Protein AF-A0A5S4EHK0-F1 (afdb_monomer)

Solvent-accessible surface area (backbone atoms only — not comparable to full-atom values): 14470 Å² total; per-residue (Å²): 105,72,66,58,54,34,49,74,68,74,37,42,51,25,67,50,76,26,68,85,37,63,48,74,55,48,51,50,23,49,51,54,55,35,41,52,84,85,61,49,48,66,61,39,19,54,69,63,36,59,90,84,41,71,45,47,60,43,51,57,36,21,45,69,76,38,88,67,62,60,69,55,42,65,75,37,38,70,54,58,49,50,10,46,34,52,29,32,61,71,40,94,71,43,38,39,39,35,33,37,32,39,35,51,24,53,48,42,26,48,73,68,41,94,62,21,53,62,54,48,43,52,49,38,43,48,50,36,49,31,39,74,31,51,34,44,75,48,76,40,45,99,47,62,59,69,58,51,30,62,64,67,67,43,69,68,74,33,53,58,96,63,78,92,77,82,84,72,57,46,52,73,69,54,42,50,51,51,51,45,68,68,31,54,78,60,11,73,69,68,64,46,69,68,41,54,53,44,47,54,65,64,59,74,55,46,39,68,69,54,49,51,49,42,46,62,75,60,30,46,59,70,54,69,64,52,87,52,46,60,60,47,37,63,69,63,37,48,52,54,51,45,53,55,47,48,54,52,45,50,54,48,48,52,53,51,57,48,42,67,59,75,72,109

Nearest PDB structures (foldseek):
  8gja-assembly2_C  TM=3.915E-01  e=8.569E-01  Alvinella pompejana
  8gja-assembly3_E  TM=3.741E-01  e=1.044E+00  Alvinella pompejana
  4blq-assembly1_E  TM=3.124E-01  e=6.698E-01  Pseudomonas phage phi8
  8gja-assembly1_A  TM=3.535E-01  e=1.473E+00  Alvinella pompejana
  2dza-assembly1_A  TM=2.174E-01  e=2.296E+00  Thermus thermophilus HB8

pLDDT: mean 85.35, std 11.21, range [35.47, 97.19]

Sequence (264 aa):
MLIEQMEQAGKPVAFFDAQGLQSIQDLLGYLFGALPRESDLKTRVLGFIAKDSPVRNALEALASGTRTGEALVSAYWREAYNGIRKALGASSVPPLLVIDEFSLFLKNILERTPEGRDEIDQLLAAMREWRAAGMKMLLTGSIGVTALSRRYQLTGDHLNDSQPFDVPELSDDEAREFIRQAAEKLSQGRWRDEHTGKFIEECGVLYPSFLVKGLLEIGIQSPPPPGDFAGMFAHYVRPVLHDDFYNQFNKRFKFYGEIDKDGQ

Secondary structure (DSSP, 8-state):
-HHHHHHHTT--EEEEE-TT--SHHHHHHHHHHHS-GGG-HHHHHHHHS-TT-HHHHHHHHHTTT----HHHHHHHHHHHHHHHHHHHHT-SSPPEEEEETHHHHHHHHHHH-TTHHHHHHHHHHHHHHHHHTT-EEEE--SS-HHHHHHHTT--GGGGTT------PPPPHHHHHHHHHHHHHHHHTT-S-HHHHHHHHHHH-S--HHHHHHHHHHH-SSSPPPGGGHHHHIIIIIHHHHHHHHHHHHHHHHHHHHHHTTTT-

Radius of gyration: 23.08 Å; Cα contacts (8 Å, |Δi|>4): 319; chains: 1; bounding box: 57×31×60 Å

Organism: NCBI:txid327160

InterPro domains:
  IPR027417 P-loop containing nucleoside triphosphate hydrolase [SSF52540] (6-200)

Mean predicted aligned error: 8.11 Å

Foldseek 3Di:
DVCVVCVVVVAWEQEDELLPPQAVLLVLLSRLQRTPPVQCLLVQLLVQADPPQPVSVSSVCSSVVHHDDRVSCVVCVVSSLVSNLVSLLVDPRAHEYEYHAQLNNLVSLVVPDPCSLVRVLVVLQSVLSNVVSPYHYDYYHLADNVLVCLQSVHDPCSCPVPDDDDDAFDDLVRLLVVLCVVQVVQQVPVDDVLLSVLLCVLLVTRHPVLSVQLCVQQDSNHGDDSVCSNVSCVPRRVVVCCVVVCVSVVVRCVSNVVSVVVVD

Structure (mmCIF, N/CA/C/O backbone):
data_AF-A0A5S4EHK0-F1
#
_entry.id   AF-A0A5S4EHK0-F1
#
loop_
_atom_site.group_PDB
_atom_site.id
_atom_site.type_symbol
_atom_site.label_atom_id
_atom_site.label_alt_id
_atom_site.label_comp_id
_atom_site.label_asym_id
_atom_site.label_entity_id
_atom_site.label_seq_id
_atom_site.pdbx_PDB_ins_code
_atom_site.Cartn_x
_atom_site.Cartn_y
_atom_site.Cartn_z
_atom_site.occupancy
_atom_site.B_iso_or_equiv
_atom_site.auth_seq_id
_atom_site.auth_comp_id
_atom_site.auth_asym_id
_atom_site.auth_atom_id
_atom_site.pdbx_PDB_model_num
ATOM 1 N N . MET A 1 1 ? 7.348 -1.326 15.253 1.00 65.06 1 MET A N 1
ATOM 2 C CA . MET A 1 1 ? 6.710 -1.360 13.914 1.00 65.06 1 MET A CA 1
ATOM 3 C C . MET A 1 1 ? 7.309 -2.508 13.090 1.00 65.06 1 MET A C 1
ATOM 5 O O . MET A 1 1 ? 8.462 -2.838 13.327 1.00 65.06 1 MET A O 1
ATOM 9 N N . LEU A 1 2 ? 6.578 -3.150 12.161 1.00 72.75 2 LEU A N 1
ATOM 10 C CA . LEU A 1 2 ? 7.090 -4.299 11.371 1.00 72.75 2 LEU A CA 1
ATOM 11 C C . LEU A 1 2 ? 8.399 -3.972 10.631 1.00 72.75 2 LEU A C 1
ATOM 13 O O . LEU A 1 2 ? 9.312 -4.791 10.611 1.00 72.75 2 LEU A O 1
ATOM 17 N N . ILE A 1 3 ? 8.496 -2.768 10.062 1.00 78.94 3 ILE A N 1
ATOM 18 C CA . ILE A 1 3 ? 9.697 -2.284 9.367 1.00 78.94 3 ILE A CA 1
ATOM 19 C C . ILE A 1 3 ? 10.892 -2.276 10.328 1.00 78.94 3 ILE A C 1
ATOM 21 O O . ILE A 1 3 ? 11.890 -2.924 10.045 1.00 78.94 3 ILE A O 1
ATOM 25 N N . GLU A 1 4 ? 10.743 -1.674 11.511 1.00 79.69 4 GLU A N 1
ATOM 26 C CA . GLU A 1 4 ? 11.791 -1.651 12.544 1.00 79.69 4 GLU A CA 1
ATOM 27 C C . GLU A 1 4 ? 12.200 -3.066 12.978 1.00 79.69 4 GLU A C 1
ATOM 29 O O . GLU A 1 4 ? 13.378 -3.335 13.184 1.00 79.69 4 GLU A O 1
ATOM 34 N N . GLN A 1 5 ? 11.245 -3.996 13.099 1.00 83.19 5 GLN A N 1
ATOM 35 C CA . GLN A 1 5 ? 11.539 -5.392 13.445 1.00 83.19 5 GLN A CA 1
ATOM 36 C C . GLN A 1 5 ? 12.323 -6.106 12.336 1.00 83.19 5 GLN A C 1
ATOM 38 O O . GLN A 1 5 ? 13.220 -6.897 12.624 1.00 83.19 5 GLN A O 1
ATOM 43 N N . MET A 1 6 ? 11.991 -5.846 11.069 1.00 83.19 6 MET A N 1
ATOM 44 C CA . MET A 1 6 ? 12.710 -6.406 9.922 1.00 83.19 6 MET A CA 1
ATOM 4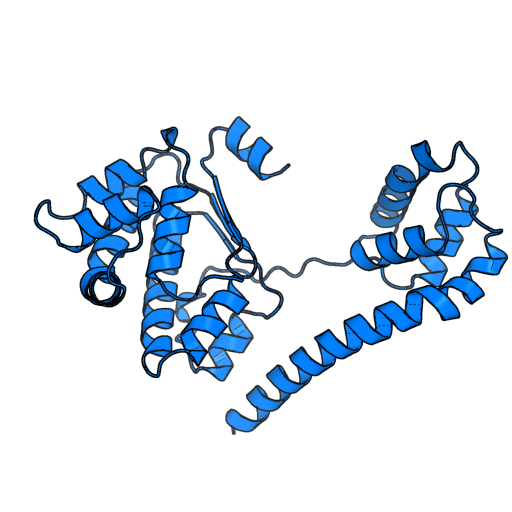5 C C . MET A 1 6 ? 14.115 -5.814 9.796 1.00 83.19 6 MET A C 1
ATOM 47 O O . MET A 1 6 ? 15.070 -6.569 9.609 1.00 83.19 6 MET A O 1
ATOM 51 N N . GLU A 1 7 ? 14.258 -4.503 9.979 1.00 80.38 7 GLU A N 1
ATOM 52 C CA . GLU A 1 7 ? 15.550 -3.816 9.998 1.00 80.38 7 GLU A CA 1
ATOM 53 C C . GLU A 1 7 ? 16.438 -4.332 11.139 1.00 80.38 7 GLU A C 1
ATOM 55 O O . GLU A 1 7 ? 17.590 -4.695 10.903 1.00 80.38 7 GLU A O 1
ATOM 60 N N . GLN A 1 8 ? 15.892 -4.489 12.352 1.00 83.56 8 GLN A N 1
ATOM 61 C CA . GLN A 1 8 ? 16.595 -5.104 13.489 1.00 83.56 8 GLN A CA 1
ATOM 62 C C . GLN A 1 8 ? 17.005 -6.558 13.219 1.00 83.56 8 GLN A C 1
ATOM 64 O O . GLN A 1 8 ? 18.032 -7.016 13.717 1.00 83.56 8 GLN A O 1
ATOM 69 N N . ALA A 1 9 ? 16.229 -7.286 12.414 1.00 83.75 9 ALA A N 1
ATOM 70 C CA . ALA A 1 9 ? 16.551 -8.642 11.979 1.00 83.75 9 ALA A CA 1
ATOM 71 C C . ALA A 1 9 ? 17.543 -8.690 10.798 1.00 83.75 9 ALA A C 1
ATOM 73 O O . ALA A 1 9 ? 17.773 -9.768 10.243 1.00 83.75 9 ALA A O 1
ATOM 74 N N . GLY A 1 10 ? 18.108 -7.549 10.384 1.00 80.56 10 GLY A N 1
ATOM 75 C CA . GLY A 1 10 ? 19.058 -7.455 9.275 1.00 80.56 10 GLY A CA 1
ATOM 76 C C . GLY A 1 10 ? 18.435 -7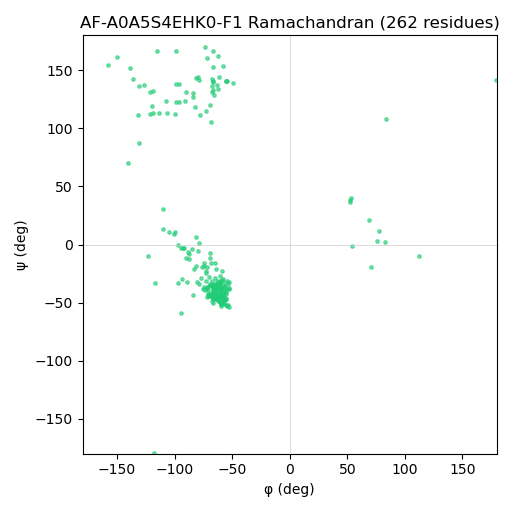.727 7.906 1.00 80.56 10 GLY A C 1
ATOM 77 O O . GLY A 1 10 ? 19.145 -8.098 6.972 1.00 80.56 10 GLY A O 1
ATOM 78 N N . LYS A 1 11 ? 17.111 -7.586 7.775 1.00 83.88 11 LYS A N 1
ATOM 79 C CA . LYS A 1 11 ? 16.385 -7.756 6.513 1.00 83.88 11 LYS A CA 1
ATOM 80 C C . LYS A 1 11 ? 16.101 -6.377 5.920 1.00 83.88 11 LYS A C 1
ATOM 82 O O . LYS A 1 11 ? 15.298 -5.645 6.495 1.00 83.88 11 LYS A O 1
ATOM 87 N N . PRO A 1 12 ? 16.715 -6.011 4.783 1.00 85.81 12 PRO A N 1
ATOM 88 C CA . PRO A 1 12 ? 16.461 -4.714 4.174 1.00 85.81 12 PRO A CA 1
ATOM 89 C C . PRO A 1 12 ? 14.990 -4.585 3.769 1.00 85.81 12 PRO A C 1
ATOM 91 O O . PRO A 1 12 ? 14.437 -5.491 3.141 1.00 85.81 12 PRO A O 1
ATOM 94 N N . VAL A 1 13 ? 14.369 -3.455 4.101 1.00 88.38 13 VAL A N 1
ATOM 95 C CA . VAL A 1 13 ? 12.990 -3.144 3.713 1.00 88.38 13 VAL A CA 1
ATOM 96 C C . VAL A 1 13 ? 12.986 -1.892 2.850 1.00 88.38 13 VAL A C 1
ATOM 98 O O . VAL A 1 13 ? 13.605 -0.897 3.206 1.00 88.38 13 VAL A O 1
ATOM 101 N N . ALA A 1 14 ? 12.283 -1.940 1.723 1.00 89.12 14 ALA A N 1
ATOM 102 C CA . ALA A 1 14 ? 11.893 -0.757 0.969 1.00 89.12 14 ALA A CA 1
ATOM 103 C C . ALA A 1 14 ? 10.392 -0.547 1.181 1.00 89.12 14 ALA A C 1
ATOM 105 O O . ALA A 1 14 ? 9.597 -1.377 0.743 1.00 89.12 14 ALA A O 1
ATOM 106 N N . PHE A 1 15 ? 10.017 0.533 1.867 1.00 91.44 15 PHE A N 1
ATOM 107 C CA . PHE A 1 15 ? 8.624 0.913 2.108 1.00 91.44 15 PHE A CA 1
ATOM 108 C C . PHE A 1 15 ? 8.350 2.305 1.549 1.00 91.44 15 PHE A C 1
ATOM 110 O O . PHE A 1 15 ? 9.105 3.238 1.828 1.00 91.44 15 PHE A O 1
ATOM 117 N N . PHE A 1 16 ? 7.270 2.449 0.784 1.00 91.75 16 PHE A N 1
ATOM 118 C CA . PHE A 1 16 ? 6.774 3.751 0.346 1.00 91.75 16 PHE A CA 1
ATOM 119 C C . PHE A 1 16 ? 5.291 3.700 -0.032 1.00 91.75 16 PHE A C 1
ATOM 121 O O . PHE A 1 16 ? 4.771 2.661 -0.438 1.00 91.75 16 PHE A O 1
ATOM 128 N N . ASP A 1 17 ? 4.640 4.857 0.077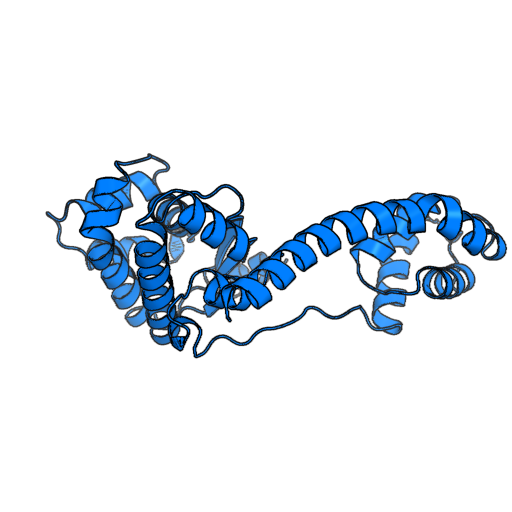 1.00 93.19 17 ASP A N 1
ATOM 129 C CA . ASP A 1 17 ? 3.288 5.108 -0.418 1.00 93.19 17 ASP A CA 1
ATOM 130 C C . ASP A 1 17 ? 3.330 5.483 -1.906 1.00 93.19 17 ASP A C 1
ATOM 132 O O . ASP A 1 17 ? 4.076 6.380 -2.315 1.00 93.19 17 ASP A O 1
ATOM 136 N N . ALA A 1 18 ? 2.552 4.767 -2.719 1.00 93.56 18 ALA A N 1
ATOM 137 C CA . ALA A 1 18 ? 2.504 4.931 -4.161 1.00 93.56 18 ALA A CA 1
ATOM 138 C C . ALA A 1 18 ? 1.351 5.821 -4.663 1.00 93.56 18 ALA A C 1
ATOM 140 O O . ALA A 1 18 ? 1.266 6.064 -5.868 1.00 93.56 18 ALA A O 1
ATOM 141 N N . GLN A 1 19 ? 0.496 6.358 -3.783 1.00 87.38 19 GLN A N 1
ATOM 142 C CA . GLN A 1 19 ? -0.681 7.154 -4.157 1.00 87.38 19 GLN A CA 1
ATOM 143 C C . GLN A 1 19 ? -0.355 8.324 -5.106 1.00 87.38 19 GLN A C 1
ATOM 145 O O . GLN A 1 19 ? -1.131 8.630 -6.016 1.00 87.38 19 GLN A O 1
ATOM 150 N N . GLY A 1 20 ? 0.792 8.980 -4.908 1.00 87.88 20 GLY A N 1
ATOM 151 C CA . GLY A 1 20 ? 1.230 10.133 -5.702 1.00 87.88 20 GLY A CA 1
ATOM 152 C C . GLY A 1 20 ? 2.014 9.797 -6.975 1.00 87.88 20 GLY A C 1
ATOM 153 O O . GLY A 1 20 ? 2.303 10.706 -7.754 1.00 87.88 20 GLY A O 1
ATOM 154 N N . LEU A 1 21 ? 2.380 8.532 -7.198 1.00 92.25 21 LEU A N 1
ATOM 155 C CA . LEU A 1 21 ? 3.255 8.151 -8.309 1.00 92.25 21 LEU A CA 1
ATOM 156 C C . LEU A 1 21 ? 2.474 8.096 -9.624 1.00 92.25 21 LEU A C 1
ATOM 158 O O . LEU A 1 21 ? 1.319 7.662 -9.662 1.00 92.25 21 LEU A O 1
ATOM 162 N N . GLN A 1 22 ? 3.116 8.547 -10.702 1.00 90.50 22 GLN A N 1
ATOM 163 C CA . GLN A 1 22 ? 2.489 8.684 -12.020 1.00 90.50 22 GLN A CA 1
ATOM 164 C C . GLN A 1 22 ? 3.229 7.902 -13.109 1.00 90.50 22 GLN A C 1
ATOM 166 O O . GLN A 1 22 ? 2.728 7.799 -14.223 1.00 90.50 22 GLN A O 1
ATOM 171 N N . SER A 1 23 ? 4.418 7.367 -12.819 1.00 90.06 23 SER A N 1
ATOM 172 C CA . SER A 1 23 ? 5.275 6.712 -13.808 1.00 90.06 23 SER A CA 1
ATOM 173 C C . SER A 1 23 ? 6.142 5.601 -13.207 1.00 90.06 23 SER A C 1
ATOM 175 O O . SER A 1 23 ? 6.415 5.572 -12.004 1.00 90.06 23 SER A O 1
ATOM 177 N N . ILE A 1 24 ? 6.660 4.714 -14.064 1.00 89.19 24 ILE A N 1
ATOM 178 C CA . ILE A 1 24 ? 7.690 3.729 -13.681 1.00 89.19 24 ILE A CA 1
ATOM 179 C C . ILE A 1 24 ? 8.966 4.430 -13.184 1.00 89.19 24 ILE A C 1
ATOM 181 O O . ILE A 1 24 ? 9.642 3.924 -12.290 1.00 89.19 24 ILE A O 1
ATOM 185 N N . GLN A 1 25 ? 9.292 5.610 -13.720 1.00 89.00 25 GLN A N 1
ATOM 186 C CA . GLN A 1 25 ? 10.414 6.412 -13.234 1.00 89.00 25 GLN A CA 1
ATOM 187 C C . GLN A 1 25 ? 10.237 6.792 -11.762 1.00 89.00 25 GLN A C 1
ATOM 189 O O . GLN A 1 25 ? 11.186 6.656 -10.988 1.00 89.00 25 GLN A O 1
ATOM 194 N N . ASP A 1 26 ? 9.038 7.241 -11.380 1.00 90.19 26 ASP A N 1
ATOM 195 C CA . ASP A 1 26 ? 8.736 7.574 -9.990 1.00 90.19 26 ASP A CA 1
ATOM 196 C C . ASP A 1 26 ? 8.922 6.337 -9.104 1.00 90.19 26 ASP A C 1
ATOM 198 O O . ASP A 1 26 ? 9.650 6.393 -8.115 1.00 90.19 26 ASP A O 1
ATOM 202 N N . LEU A 1 27 ? 8.367 5.190 -9.514 1.00 90.81 27 LEU A N 1
ATOM 203 C CA . LEU A 1 27 ? 8.524 3.924 -8.795 1.00 90.81 27 LEU A CA 1
ATOM 204 C C . LEU A 1 27 ? 9.998 3.550 -8.582 1.00 90.81 27 LEU A C 1
ATOM 206 O O . LEU A 1 27 ? 10.388 3.188 -7.473 1.00 90.81 27 LEU A O 1
ATOM 210 N N . LEU A 1 28 ? 10.828 3.640 -9.625 1.00 88.69 28 LEU A N 1
ATOM 211 C CA . LEU A 1 28 ? 12.257 3.335 -9.524 1.00 88.69 28 LEU A CA 1
ATOM 212 C C . LEU A 1 28 ? 12.974 4.323 -8.600 1.00 88.69 28 LEU A C 1
ATOM 214 O O . LEU A 1 28 ? 13.789 3.900 -7.782 1.00 88.69 28 LEU A O 1
ATOM 218 N N . GLY A 1 29 ? 12.656 5.616 -8.685 1.00 87.44 29 GLY A N 1
ATOM 219 C CA . GLY A 1 29 ? 13.201 6.628 -7.783 1.00 87.44 29 GLY A CA 1
ATOM 220 C C . GLY A 1 29 ? 12.899 6.318 -6.317 1.00 87.44 29 GLY A C 1
ATOM 221 O O . GLY A 1 29 ? 13.815 6.312 -5.494 1.00 87.44 29 GLY A O 1
ATOM 222 N N . TYR A 1 30 ? 11.649 5.970 -6.006 1.00 89.19 30 TYR A N 1
ATOM 223 C CA . TYR A 1 30 ? 11.248 5.577 -4.655 1.00 89.19 30 TYR A CA 1
ATOM 224 C C . TYR A 1 30 ? 11.887 4.259 -4.216 1.00 89.19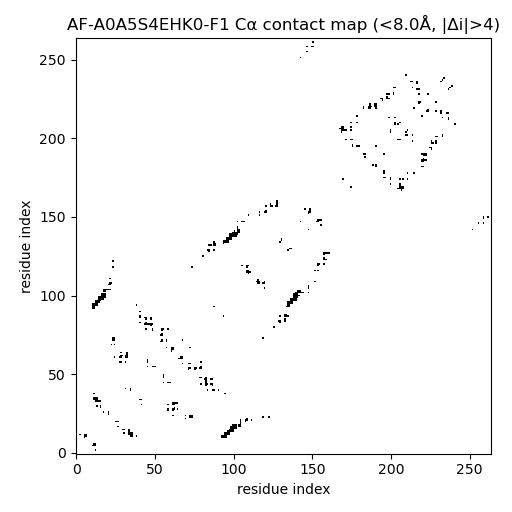 30 TYR A C 1
ATOM 226 O O . TYR A 1 30 ? 12.411 4.190 -3.110 1.00 89.19 30 TYR A O 1
ATOM 234 N N . LEU A 1 31 ? 11.941 3.241 -5.078 1.00 88.81 31 LEU A N 1
ATOM 235 C CA . LEU A 1 31 ? 12.599 1.970 -4.769 1.00 88.81 31 LEU A CA 1
ATOM 236 C C . LEU A 1 31 ? 14.084 2.168 -4.427 1.00 88.81 31 LEU A C 1
ATOM 238 O O . LEU A 1 31 ? 14.550 1.690 -3.395 1.00 88.81 31 LEU A O 1
ATOM 242 N N . PHE A 1 32 ? 14.837 2.887 -5.265 1.00 83.81 32 PHE A N 1
ATOM 243 C CA . PHE A 1 32 ? 16.262 3.125 -5.016 1.00 83.81 32 PHE A CA 1
ATOM 244 C C . PHE A 1 32 ? 16.526 4.111 -3.876 1.00 83.81 32 PHE A C 1
ATOM 246 O O . PHE A 1 32 ? 17.609 4.061 -3.291 1.00 83.81 32 PHE A O 1
ATOM 253 N N . GLY A 1 33 ? 15.575 4.996 -3.572 1.00 81.69 33 GLY A N 1
ATOM 254 C CA . GLY A 1 33 ? 15.638 5.904 -2.429 1.00 81.69 33 GLY A CA 1
ATOM 255 C C . GLY A 1 33 ? 15.284 5.237 -1.096 1.00 81.69 33 GLY A C 1
ATOM 256 O O . GLY A 1 33 ? 15.872 5.587 -0.076 1.00 81.69 33 GLY A O 1
ATOM 257 N N . ALA A 1 34 ? 14.358 4.275 -1.102 1.00 82.56 34 ALA A N 1
ATOM 258 C CA . ALA A 1 34 ? 13.861 3.597 0.097 1.00 82.56 34 ALA A CA 1
ATOM 259 C C . ALA A 1 34 ? 14.756 2.439 0.557 1.00 82.56 34 ALA A C 1
ATOM 261 O O . ALA A 1 34 ? 14.683 2.032 1.712 1.00 82.56 34 ALA A O 1
ATOM 262 N N . LEU A 1 35 ? 15.596 1.890 -0.324 1.00 75.25 35 LEU A N 1
ATOM 263 C CA . LEU A 1 35 ? 16.521 0.827 0.055 1.00 75.25 35 LEU A CA 1
ATOM 264 C C . LEU A 1 35 ? 17.598 1.354 1.023 1.00 75.25 35 LEU A C 1
ATOM 266 O O . LEU A 1 35 ? 18.265 2.347 0.712 1.00 75.25 35 LEU A O 1
ATOM 270 N N . PRO A 1 36 ? 17.855 0.661 2.151 1.00 69.50 36 PRO A N 1
ATOM 271 C CA . PRO A 1 36 ? 18.933 1.027 3.061 1.00 69.50 36 PRO A CA 1
ATOM 272 C C . PRO A 1 36 ? 20.270 1.080 2.321 1.00 69.50 36 PRO A C 1
ATOM 274 O O . PRO A 1 36 ? 20.565 0.199 1.503 1.00 69.50 36 PRO A O 1
ATOM 277 N N . ARG A 1 37 ? 21.119 2.067 2.640 1.00 66.31 37 ARG A N 1
ATOM 278 C CA . ARG A 1 37 ? 22.470 2.192 2.047 1.00 66.31 37 ARG A CA 1
ATOM 279 C C . ARG A 1 37 ? 23.301 0.917 2.219 1.00 66.31 37 ARG A C 1
ATOM 281 O O . ARG A 1 37 ? 24.108 0.586 1.359 1.00 66.31 37 ARG A O 1
ATOM 288 N N . GLU A 1 38 ? 23.057 0.199 3.307 1.00 62.62 38 GLU A N 1
ATOM 289 C CA . GLU A 1 38 ? 23.728 -1.042 3.700 1.00 62.62 38 GLU A CA 1
ATOM 290 C C . GLU A 1 38 ? 23.293 -2.264 2.878 1.00 62.62 38 GLU A C 1
ATOM 292 O O . GLU A 1 38 ? 23.991 -3.272 2.871 1.00 62.62 38 GLU A O 1
ATOM 297 N N . SER A 1 39 ? 22.170 -2.188 2.152 1.00 66.75 39 SER A N 1
ATOM 298 C CA . SER A 1 39 ? 21.647 -3.322 1.375 1.00 66.75 39 SER A CA 1
ATOM 299 C C . SER A 1 39 ? 22.516 -3.696 0.170 1.00 66.75 39 SER A C 1
ATOM 301 O O . SER A 1 39 ? 22.320 -4.767 -0.401 1.00 66.75 39 SER A O 1
ATOM 303 N N . ASP A 1 40 ? 23.430 -2.811 -0.257 1.00 76.69 40 ASP A N 1
ATOM 304 C CA . ASP A 1 40 ? 24.291 -2.924 -1.451 1.00 76.69 40 ASP A CA 1
ATOM 305 C C . ASP A 1 40 ? 23.532 -3.189 -2.775 1.00 76.69 40 ASP A C 1
ATOM 307 O O . ASP A 1 40 ? 24.117 -3.222 -3.858 1.00 76.69 40 ASP A O 1
ATOM 311 N N . LEU A 1 41 ? 22.201 -3.319 -2.730 1.00 80.75 41 LEU A N 1
ATOM 312 C CA . LEU A 1 41 ? 21.369 -3.693 -3.865 1.00 80.75 41 LEU A CA 1
ATOM 313 C C . LEU A 1 41 ? 21.467 -2.643 -4.968 1.00 80.75 41 LEU A C 1
ATOM 315 O O . LEU A 1 41 ? 21.651 -2.999 -6.127 1.00 80.75 41 LEU A O 1
ATOM 319 N N . LYS A 1 42 ? 21.430 -1.354 -4.608 1.00 82.25 42 LYS A N 1
ATOM 320 C CA . LYS A 1 42 ? 21.628 -0.239 -5.544 1.00 82.25 42 LYS A CA 1
ATOM 321 C C . LYS A 1 42 ? 22.960 -0.363 -6.290 1.00 82.25 42 LYS A C 1
ATOM 323 O O . LYS A 1 42 ? 22.977 -0.331 -7.518 1.00 82.25 42 LYS A O 1
ATOM 328 N N . THR A 1 43 ? 24.067 -0.532 -5.565 1.00 85.31 43 THR A N 1
ATOM 329 C CA . THR A 1 43 ? 25.408 -0.666 -6.155 1.00 85.31 43 THR A CA 1
ATOM 330 C C . THR A 1 43 ? 25.478 -1.872 -7.083 1.00 85.31 43 THR A C 1
ATOM 332 O O . THR A 1 43 ? 25.992 -1.767 -8.196 1.00 85.31 43 THR A O 1
ATOM 335 N N . ARG A 1 44 ? 24.911 -3.010 -6.664 1.00 87.56 44 ARG A N 1
ATOM 336 C CA . ARG A 1 44 ? 24.864 -4.236 -7.468 1.00 87.56 44 ARG A CA 1
ATOM 337 C C . ARG A 1 44 ? 24.043 -4.058 -8.734 1.00 87.56 44 ARG A C 1
ATOM 339 O O . ARG A 1 44 ? 24.522 -4.430 -9.799 1.00 87.56 44 ARG A O 1
ATOM 346 N N . VAL A 1 45 ? 22.855 -3.455 -8.644 1.00 88.69 45 VAL A N 1
ATOM 347 C CA . VAL A 1 45 ? 22.012 -3.157 -9.813 1.00 88.69 45 VAL A CA 1
ATOM 348 C C . VAL A 1 45 ? 22.808 -2.353 -10.831 1.00 88.69 45 VAL A C 1
ATOM 350 O O . VAL A 1 45 ? 22.923 -2.767 -11.982 1.00 88.69 45 VAL A O 1
ATOM 353 N N . LEU A 1 46 ? 23.414 -1.245 -10.396 1.00 87.81 46 LEU A N 1
ATOM 354 C CA . LEU A 1 46 ? 24.232 -0.395 -11.261 1.00 87.81 46 LEU A CA 1
ATOM 355 C C . LEU A 1 46 ? 25.457 -1.145 -11.805 1.00 87.81 46 LEU A C 1
ATOM 357 O O . LEU A 1 46 ? 25.874 -0.908 -12.935 1.00 87.81 46 LEU A O 1
ATOM 361 N N . GLY A 1 47 ? 26.027 -2.077 -11.038 1.00 88.94 47 GLY A N 1
ATOM 362 C CA . GLY A 1 47 ? 27.110 -2.960 -11.473 1.00 88.94 47 GLY A CA 1
ATOM 363 C C . GLY A 1 47 ? 26.713 -3.932 -12.591 1.00 88.94 47 GLY A C 1
ATOM 364 O O . GLY A 1 47 ? 27.557 -4.283 -13.413 1.00 88.94 47 GLY A O 1
ATOM 365 N N . PHE A 1 48 ? 25.440 -4.329 -12.662 1.00 91.06 48 PHE A N 1
ATOM 366 C CA . PHE A 1 48 ? 24.909 -5.216 -13.704 1.00 91.06 48 PHE A CA 1
ATOM 367 C C . PHE A 1 48 ? 24.415 -4.495 -14.964 1.00 91.06 48 PHE A C 1
ATOM 369 O O . PHE A 1 48 ? 24.078 -5.166 -15.945 1.00 91.06 48 PHE A O 1
ATOM 376 N N . ILE A 1 49 ? 24.382 -3.162 -14.950 1.00 90.25 49 ILE A N 1
ATOM 377 C CA . ILE A 1 49 ? 24.026 -2.324 -16.097 1.00 90.25 49 ILE A CA 1
ATOM 378 C C . ILE A 1 49 ? 25.316 -1.826 -16.762 1.00 90.25 49 ILE A C 1
ATOM 380 O O . ILE A 1 49 ? 26.274 -1.437 -16.083 1.00 90.25 49 ILE A O 1
ATOM 384 N N . ALA A 1 50 ? 25.347 -1.838 -18.098 1.00 87.88 50 ALA A N 1
ATOM 385 C CA . ALA A 1 50 ? 26.501 -1.380 -18.867 1.00 87.88 50 ALA A CA 1
ATOM 386 C C . ALA A 1 50 ? 26.888 0.060 -18.481 1.00 87.88 50 ALA A C 1
ATOM 388 O O . ALA A 1 50 ? 26.028 0.897 -18.204 1.00 87.88 50 ALA A O 1
ATOM 389 N N . LYS A 1 51 ? 28.195 0.345 -18.405 1.00 85.94 51 LYS A N 1
ATOM 390 C CA . LYS A 1 51 ? 28.709 1.636 -17.904 1.00 85.94 51 LYS A CA 1
ATOM 391 C C . LYS A 1 51 ? 28.283 2.826 -18.767 1.00 85.94 51 LYS A C 1
ATOM 393 O O . LYS A 1 51 ? 28.127 3.920 -18.244 1.00 85.94 51 LYS A O 1
ATOM 398 N N . ASP A 1 52 ? 28.119 2.597 -20.059 1.00 87.12 52 ASP A N 1
ATOM 399 C CA . ASP A 1 52 ? 27.701 3.549 -21.085 1.00 87.12 52 ASP A CA 1
ATOM 400 C C . ASP A 1 52 ? 26.180 3.570 -21.307 1.00 87.12 52 ASP A C 1
ATOM 402 O O . ASP A 1 52 ? 25.690 4.389 -22.084 1.00 87.12 52 ASP A O 1
ATOM 406 N N . SER A 1 53 ? 25.420 2.714 -20.610 1.00 88.19 53 SER A N 1
ATOM 407 C CA . SER A 1 53 ? 23.964 2.681 -20.742 1.00 88.19 53 SER A CA 1
ATOM 408 C C . SER A 1 53 ? 23.336 3.979 -20.217 1.00 88.19 53 SER A C 1
ATOM 410 O O . SER A 1 53 ? 23.569 4.354 -19.059 1.00 88.19 53 SER A O 1
ATOM 412 N N . PRO A 1 54 ? 22.474 4.648 -21.004 1.00 87.56 54 PRO A N 1
ATOM 413 C CA . PRO A 1 54 ? 21.799 5.867 -20.571 1.00 87.56 54 PRO A CA 1
ATOM 414 C C . PRO A 1 54 ? 20.946 5.686 -19.307 1.00 87.56 54 PRO A C 1
ATOM 416 O O . PRO A 1 54 ? 20.835 6.612 -18.499 1.00 87.56 54 PRO A O 1
ATOM 419 N N . VAL A 1 55 ? 20.379 4.492 -19.089 1.00 88.44 55 VAL A N 1
ATOM 420 C CA . VAL A 1 55 ? 19.549 4.226 -17.905 1.00 88.44 55 VAL A CA 1
ATOM 421 C C . VAL A 1 55 ? 20.366 4.182 -16.627 1.00 88.44 55 VAL A C 1
ATOM 423 O O . VAL A 1 55 ? 19.847 4.523 -15.572 1.00 88.44 55 VAL A O 1
ATOM 426 N N . ARG A 1 56 ? 21.651 3.820 -16.697 1.00 89.31 56 ARG A N 1
ATOM 427 C CA . ARG A 1 56 ? 22.527 3.783 -15.522 1.00 89.31 56 ARG A CA 1
ATOM 428 C C . ARG A 1 56 ? 22.619 5.160 -14.870 1.00 89.31 56 ARG A C 1
ATOM 430 O O . ARG A 1 56 ? 22.326 5.298 -13.685 1.00 89.31 56 ARG A O 1
ATOM 437 N N . ASN A 1 57 ? 22.952 6.172 -15.670 1.00 86.25 57 ASN A N 1
ATOM 438 C CA . ASN A 1 57 ? 23.041 7.560 -15.214 1.00 86.25 57 ASN A CA 1
ATOM 439 C C . ASN A 1 57 ? 21.677 8.061 -14.723 1.00 86.25 57 ASN A C 1
ATOM 441 O O . ASN A 1 57 ? 21.595 8.782 -13.729 1.00 86.25 57 ASN A O 1
ATOM 445 N N . ALA A 1 58 ? 20.597 7.643 -15.392 1.00 87.62 58 ALA A N 1
ATOM 446 C CA . ALA A 1 58 ? 19.249 7.997 -14.978 1.00 87.62 58 ALA A CA 1
ATOM 447 C C . ALA A 1 58 ? 18.903 7.426 -13.593 1.00 87.62 58 ALA A C 1
ATOM 449 O O . ALA A 1 58 ? 18.396 8.154 -12.745 1.00 87.62 58 ALA A O 1
ATOM 450 N N . LEU A 1 59 ? 19.222 6.154 -13.335 1.00 85.56 59 LEU A N 1
ATOM 451 C CA . LEU A 1 59 ? 19.016 5.512 -12.036 1.00 85.56 59 LEU A CA 1
ATOM 452 C C . LEU A 1 59 ? 19.879 6.136 -10.934 1.00 85.56 59 LEU A C 1
ATOM 454 O O . LEU A 1 59 ? 19.403 6.308 -9.814 1.00 85.56 59 LEU A O 1
ATOM 458 N N . GLU A 1 60 ? 21.130 6.497 -11.232 1.00 85.31 60 GLU A N 1
ATOM 459 C CA . GLU A 1 60 ? 22.010 7.197 -10.286 1.00 85.31 60 GLU A CA 1
ATOM 460 C C . GLU A 1 60 ? 21.438 8.566 -9.878 1.00 85.31 60 GLU A C 1
ATOM 462 O O . GLU A 1 60 ? 21.412 8.896 -8.685 1.00 85.31 60 GLU A O 1
ATOM 467 N N . ALA A 1 61 ? 20.916 9.327 -10.845 1.00 85.31 61 ALA A N 1
ATOM 468 C CA . ALA A 1 61 ? 20.251 10.606 -10.605 1.00 85.31 61 ALA A CA 1
ATOM 469 C C . ALA A 1 61 ? 18.939 10.441 -9.815 1.00 85.31 61 ALA A C 1
ATOM 471 O O . ALA A 1 61 ? 18.736 11.136 -8.815 1.00 85.31 61 ALA A O 1
ATOM 472 N N . LEU A 1 62 ? 18.090 9.477 -10.191 1.00 84.50 62 LEU A N 1
ATOM 473 C CA . LEU A 1 62 ? 16.829 9.181 -9.497 1.00 84.50 62 LEU A CA 1
ATOM 474 C C . LEU A 1 62 ? 17.062 8.777 -8.044 1.00 84.50 62 LEU A C 1
ATOM 476 O O . LEU A 1 62 ? 16.405 9.285 -7.140 1.00 84.50 62 LEU A O 1
ATOM 480 N N . ALA A 1 63 ? 18.062 7.933 -7.802 1.00 77.44 63 ALA A N 1
ATOM 481 C CA . ALA A 1 63 ? 18.444 7.516 -6.461 1.00 77.44 63 ALA A CA 1
ATOM 482 C C . ALA A 1 63 ? 19.084 8.641 -5.624 1.00 77.44 63 ALA A C 1
ATOM 484 O O . ALA A 1 63 ? 19.375 8.435 -4.447 1.00 77.44 63 ALA A O 1
ATOM 485 N N . SER A 1 64 ? 19.347 9.798 -6.234 1.00 79.69 64 SER A N 1
ATOM 486 C CA . SER A 1 64 ? 19.781 11.034 -5.574 1.00 79.69 64 SER A CA 1
ATOM 487 C C . SER A 1 64 ? 18.639 12.061 -5.481 1.00 79.69 64 SER A C 1
ATOM 489 O O . SER A 1 64 ? 18.881 13.222 -5.166 1.00 79.69 64 SER A O 1
ATOM 491 N N . GLY A 1 65 ? 17.398 11.654 -5.781 1.00 76.62 65 GLY A N 1
ATOM 492 C CA . GLY A 1 65 ? 16.202 12.501 -5.750 1.00 76.62 65 GLY A CA 1
ATOM 493 C C . GLY A 1 65 ? 16.051 13.434 -6.954 1.00 76.62 65 GLY A C 1
ATOM 494 O O . GLY A 1 65 ? 15.220 14.338 -6.930 1.00 76.62 65 GLY A O 1
ATOM 495 N N . THR A 1 66 ? 16.847 13.248 -8.009 1.00 80.94 66 THR A N 1
ATOM 496 C CA . THR A 1 66 ? 16.803 14.097 -9.204 1.00 80.94 66 THR A CA 1
ATOM 497 C C . THR A 1 66 ? 15.929 13.452 -10.272 1.00 80.94 66 THR A C 1
ATOM 499 O O . THR A 1 66 ? 16.191 12.327 -10.698 1.00 80.94 66 THR A O 1
ATOM 502 N N . ARG A 1 67 ? 14.894 14.168 -10.731 1.00 73.19 67 ARG A N 1
ATOM 503 C CA . ARG A 1 67 ? 14.065 13.713 -11.855 1.00 73.19 67 ARG A CA 1
ATOM 504 C C . ARG A 1 67 ? 14.878 13.688 -13.143 1.00 73.19 67 ARG A C 1
ATOM 506 O O . ARG A 1 67 ? 15.668 14.590 -13.415 1.00 73.19 67 ARG A O 1
ATOM 513 N N . THR A 1 68 ? 14.639 12.662 -13.944 1.00 80.12 68 THR A N 1
ATOM 514 C CA . THR A 1 68 ? 15.245 12.479 -15.262 1.00 80.12 68 THR A CA 1
ATOM 515 C C . THR A 1 68 ? 14.151 12.471 -16.330 1.00 80.12 68 THR A C 1
ATOM 517 O O . THR A 1 68 ? 12.977 12.714 -16.029 1.00 80.12 68 THR A O 1
ATOM 520 N N . GLY A 1 69 ? 14.524 12.298 -17.598 1.00 80.38 69 GLY A N 1
ATOM 521 C CA . GLY A 1 69 ? 13.541 12.224 -18.676 1.00 80.38 69 GLY A CA 1
ATOM 522 C C . GLY A 1 69 ? 12.782 10.898 -18.634 1.00 80.38 69 GLY A C 1
ATOM 523 O O . GLY A 1 69 ? 13.378 9.863 -18.916 1.00 80.38 69 GLY A O 1
ATOM 524 N N . GLU A 1 70 ? 11.472 10.931 -18.370 1.00 79.62 70 GLU A N 1
ATOM 525 C CA . GLU A 1 70 ? 10.627 9.722 -18.287 1.00 79.62 70 GLU A CA 1
ATOM 526 C C . GLU A 1 70 ? 10.722 8.848 -19.546 1.00 79.62 70 GLU A C 1
ATOM 528 O O . GLU A 1 70 ? 10.807 7.626 -19.450 1.00 79.62 70 GLU A O 1
ATOM 533 N N . ALA A 1 71 ? 10.809 9.470 -20.727 1.00 81.56 71 ALA A N 1
ATOM 534 C CA . ALA A 1 71 ? 10.983 8.765 -21.996 1.00 81.56 71 ALA A CA 1
ATOM 535 C C . ALA A 1 71 ? 12.285 7.944 -22.052 1.00 81.56 71 ALA A C 1
ATOM 537 O O . ALA A 1 71 ? 12.309 6.864 -22.637 1.00 81.56 71 ALA A O 1
ATOM 538 N N . LEU A 1 72 ? 13.361 8.425 -21.417 1.00 85.50 72 LEU A N 1
ATOM 539 C CA . LEU A 1 72 ? 14.622 7.692 -21.319 1.00 85.50 72 LEU A CA 1
ATOM 540 C C . LEU A 1 72 ? 14.444 6.446 -20.450 1.00 85.50 72 LEU A C 1
ATOM 542 O O . LEU A 1 72 ? 14.841 5.352 -20.838 1.00 85.50 72 LEU A O 1
ATOM 546 N N . VAL A 1 73 ? 13.831 6.606 -19.277 1.00 83.31 73 VAL A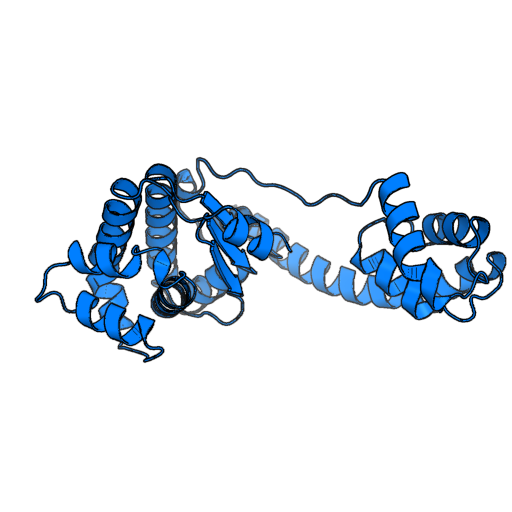 N 1
ATOM 547 C CA . VAL A 1 73 ? 13.607 5.487 -18.357 1.00 83.31 73 VAL A CA 1
ATOM 548 C C . VAL A 1 73 ? 12.675 4.456 -18.983 1.00 83.31 73 VAL A C 1
ATOM 550 O O . VAL A 1 73 ? 12.975 3.272 -18.901 1.00 83.31 73 VAL A O 1
ATOM 553 N N . SER A 1 74 ? 11.613 4.886 -19.665 1.00 80.94 74 SER A N 1
ATOM 554 C CA . SER A 1 74 ? 10.698 3.994 -20.387 1.00 80.94 74 SER A CA 1
ATOM 555 C C . SER A 1 74 ? 11.410 3.229 -21.516 1.00 80.94 74 SER A C 1
ATOM 557 O O . SER A 1 74 ? 11.303 2.005 -21.603 1.00 80.94 74 SER A O 1
ATOM 559 N N . ALA A 1 75 ? 12.248 3.901 -22.315 1.00 82.62 75 ALA A N 1
ATOM 560 C CA . ALA A 1 75 ? 12.974 3.266 -23.421 1.00 82.62 75 ALA A CA 1
ATOM 561 C C . ALA A 1 75 ? 13.984 2.197 -22.965 1.00 82.62 75 ALA A C 1
ATOM 563 O O . ALA A 1 75 ? 14.152 1.175 -23.630 1.00 82.62 75 ALA A O 1
ATOM 564 N N . TYR A 1 76 ? 14.649 2.415 -21.828 1.00 84.50 76 TYR A N 1
ATOM 565 C CA . TYR A 1 76 ? 15.705 1.531 -21.320 1.00 84.50 76 TYR A CA 1
ATOM 566 C C . TYR A 1 76 ? 15.297 0.753 -20.063 1.00 84.50 76 TYR A C 1
ATOM 568 O O . TYR A 1 76 ? 16.127 0.137 -19.387 1.00 84.50 76 TYR A O 1
ATOM 576 N N . TRP A 1 77 ? 14.007 0.748 -19.741 1.00 83.19 77 TRP A N 1
ATOM 577 C CA . TRP A 1 77 ? 13.487 0.187 -18.500 1.00 83.19 77 TRP A CA 1
ATOM 578 C C . TRP A 1 77 ? 13.853 -1.298 -18.340 1.00 83.19 77 TRP A C 1
ATOM 580 O O . TRP A 1 77 ? 14.205 -1.735 -17.244 1.00 83.19 77 TRP A O 1
ATOM 590 N N . ARG A 1 78 ? 13.872 -2.068 -19.440 1.00 84.44 78 ARG A N 1
ATOM 591 C CA . ARG A 1 78 ? 14.249 -3.494 -19.436 1.00 84.44 78 ARG A CA 1
ATOM 592 C C . ARG A 1 78 ? 15.672 -3.735 -18.933 1.00 84.44 78 ARG A C 1
ATOM 594 O O . ARG A 1 78 ? 15.936 -4.782 -18.340 1.00 84.44 78 ARG A O 1
ATOM 601 N N . GLU A 1 79 ? 16.599 -2.809 -19.160 1.00 89.06 79 GLU A N 1
ATOM 602 C CA . GLU A 1 79 ? 17.964 -2.921 -18.638 1.00 89.06 79 GLU A CA 1
ATOM 603 C C . GLU A 1 79 ? 17.998 -2.689 -17.127 1.00 89.06 79 GLU A C 1
ATOM 605 O O . GLU A 1 79 ? 18.590 -3.492 -16.402 1.00 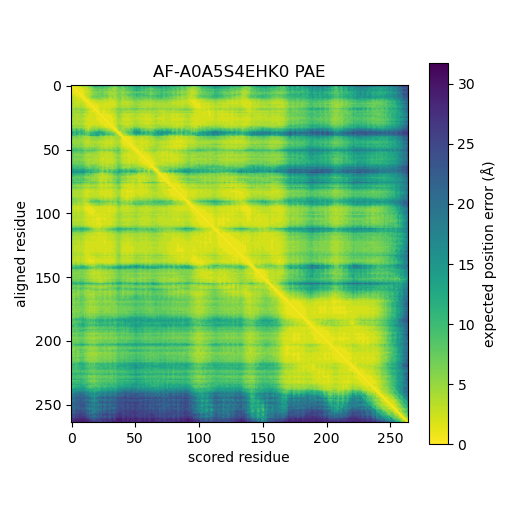89.06 79 GLU A O 1
ATOM 610 N N . ALA A 1 80 ? 17.302 -1.652 -16.644 1.00 86.25 80 ALA A N 1
ATOM 611 C CA . ALA A 1 80 ? 17.150 -1.375 -15.215 1.00 86.25 80 ALA A CA 1
ATOM 612 C C . ALA A 1 80 ? 16.523 -2.568 -14.480 1.00 86.25 80 ALA A C 1
ATOM 614 O O . ALA A 1 80 ? 17.058 -3.065 -13.486 1.00 86.25 80 ALA A O 1
ATOM 615 N N . TYR A 1 81 ? 15.432 -3.082 -15.039 1.00 90.12 81 TYR A N 1
ATOM 616 C CA . TYR A 1 81 ? 14.734 -4.276 -14.595 1.00 90.12 81 TYR A CA 1
ATOM 617 C C . TYR A 1 81 ? 15.665 -5.502 -14.474 1.00 90.12 81 TYR A C 1
ATOM 619 O O . TYR A 1 81 ? 15.719 -6.148 -13.421 1.00 90.12 81 TYR A O 1
ATOM 627 N N . ASN A 1 82 ? 16.423 -5.815 -15.531 1.00 91.31 82 ASN A N 1
ATOM 628 C CA . ASN A 1 82 ? 17.345 -6.951 -15.535 1.00 91.31 82 ASN A CA 1
ATOM 629 C C . ASN A 1 82 ? 18.491 -6.769 -14.536 1.00 91.31 82 ASN A C 1
ATOM 631 O O . ASN A 1 82 ? 18.943 -7.751 -13.942 1.00 91.31 82 ASN A O 1
ATOM 635 N N . GLY A 1 83 ? 18.948 -5.531 -14.336 1.00 91.75 83 GLY A N 1
ATOM 636 C CA . GLY A 1 83 ? 19.913 -5.186 -13.298 1.00 91.75 83 GLY A CA 1
ATOM 637 C C . GLY A 1 83 ? 19.386 -5.526 -11.902 1.00 91.75 83 GLY A C 1
ATOM 638 O O . GLY A 1 83 ? 20.083 -6.196 -11.140 1.00 91.75 83 GLY A O 1
ATOM 639 N N . ILE A 1 84 ? 18.135 -5.155 -11.599 1.00 91.75 84 ILE A N 1
ATOM 640 C CA . ILE A 1 84 ? 17.463 -5.498 -10.333 1.00 91.75 84 ILE A CA 1
ATOM 641 C C . ILE A 1 84 ? 17.371 -7.014 -10.167 1.00 91.75 84 ILE A C 1
ATOM 643 O O . ILE A 1 84 ? 17.823 -7.543 -9.153 1.00 91.75 84 ILE A O 1
ATOM 647 N N . ARG A 1 85 ? 16.876 -7.738 -11.176 1.00 94.12 85 ARG A N 1
ATOM 648 C CA . ARG A 1 85 ? 16.752 -9.203 -11.114 1.00 94.12 85 ARG A CA 1
ATOM 649 C C . ARG A 1 85 ? 18.092 -9.896 -10.845 1.00 94.12 85 ARG A C 1
ATOM 651 O O . ARG A 1 85 ? 18.166 -10.776 -9.991 1.00 94.12 85 ARG A O 1
ATOM 658 N N . LYS A 1 86 ? 19.158 -9.503 -11.552 1.00 92.94 86 LYS A N 1
ATOM 659 C CA . LYS A 1 86 ? 20.506 -10.064 -11.351 1.00 92.94 86 LYS A CA 1
ATOM 660 C C . LYS A 1 86 ? 21.050 -9.750 -9.960 1.00 92.94 86 LYS A C 1
ATOM 662 O O . LYS A 1 86 ? 21.629 -10.624 -9.322 1.00 92.94 86 LYS A O 1
ATOM 667 N N . ALA A 1 87 ? 20.837 -8.529 -9.479 1.00 91.12 87 ALA A N 1
ATOM 668 C CA . ALA A 1 87 ? 21.288 -8.118 -8.158 1.00 91.12 87 ALA A CA 1
ATOM 669 C C . ALA A 1 87 ? 20.566 -8.864 -7.028 1.00 91.12 87 ALA A C 1
ATOM 671 O O . ALA A 1 87 ? 21.215 -9.263 -6.062 1.00 91.12 87 ALA A O 1
ATOM 672 N N . LEU A 1 88 ? 19.263 -9.116 -7.186 1.00 91.50 88 LEU A N 1
ATOM 673 C CA . LEU A 1 88 ? 18.480 -9.956 -6.279 1.00 91.50 88 LEU A CA 1
ATOM 674 C C . LEU A 1 88 ? 19.000 -11.396 -6.258 1.00 91.50 88 LEU A C 1
ATOM 676 O O . LEU A 1 88 ? 19.285 -11.914 -5.184 1.00 91.50 88 LEU A O 1
ATOM 680 N N . GLY A 1 89 ? 19.227 -12.000 -7.430 1.00 89.06 89 GLY A N 1
ATOM 681 C CA . GLY A 1 89 ? 19.770 -13.361 -7.530 1.00 89.06 89 GLY A CA 1
ATOM 682 C C . GLY A 1 89 ? 21.193 -13.518 -6.975 1.00 89.06 89 GLY A C 1
ATOM 683 O O . GLY A 1 89 ? 21.597 -14.623 -6.627 1.00 89.06 89 GLY A O 1
ATOM 684 N N . ALA A 1 90 ? 21.950 -12.422 -6.869 1.00 86.94 90 ALA A N 1
ATOM 685 C CA . ALA A 1 90 ? 23.271 -12.385 -6.241 1.00 86.94 90 ALA A CA 1
ATOM 686 C C . ALA A 1 90 ? 23.229 -12.010 -4.744 1.00 86.94 90 ALA A C 1
ATOM 688 O O . ALA A 1 90 ? 24.277 -11.947 -4.097 1.00 86.94 90 ALA A O 1
ATOM 689 N N . SER A 1 91 ? 22.054 -11.706 -4.182 1.00 84.25 91 SER A N 1
ATOM 690 C CA . SER A 1 91 ? 21.904 -11.354 -2.769 1.00 84.25 91 SER A CA 1
ATOM 691 C C . SER A 1 91 ? 21.638 -12.586 -1.910 1.00 84.25 91 SER A C 1
ATOM 693 O O . SER A 1 91 ? 20.737 -13.369 -2.190 1.00 84.25 91 SER A O 1
ATOM 695 N N . SER A 1 92 ? 22.387 -12.731 -0.815 1.00 81.31 92 SER A N 1
ATOM 696 C CA . SER A 1 92 ? 22.104 -13.731 0.222 1.00 81.31 92 SER A CA 1
ATOM 697 C C . SER A 1 92 ? 20.931 -13.329 1.123 1.00 81.31 92 SER A C 1
ATOM 699 O O . SER A 1 92 ? 20.344 -14.186 1.780 1.00 81.31 92 SER A O 1
ATOM 701 N N . VAL A 1 93 ? 20.583 -12.038 1.147 1.00 83.50 93 VAL A N 1
ATOM 702 C CA . VAL A 1 93 ? 19.477 -11.477 1.929 1.00 83.50 93 VAL A CA 1
ATOM 703 C C . VAL A 1 93 ? 18.634 -10.601 0.996 1.00 83.50 93 VAL A C 1
ATOM 705 O O . VAL A 1 93 ? 18.921 -9.412 0.831 1.00 83.50 93 VAL A O 1
ATOM 708 N N . PRO A 1 94 ? 17.641 -11.171 0.294 1.00 82.56 94 PRO A N 1
ATOM 709 C CA . PRO A 1 94 ? 16.772 -10.383 -0.569 1.00 82.56 94 PRO A CA 1
ATOM 710 C C . PRO A 1 94 ? 15.893 -9.441 0.274 1.00 82.56 94 PRO A C 1
ATOM 712 O O . PRO A 1 94 ? 15.446 -9.831 1.357 1.00 82.56 94 PRO A O 1
ATOM 715 N N . PRO A 1 95 ? 15.631 -8.211 -0.200 1.00 87.75 95 PRO A N 1
ATOM 716 C CA . PRO A 1 95 ? 14.824 -7.252 0.538 1.00 87.75 95 PRO A CA 1
ATOM 717 C C . PRO A 1 95 ? 13.338 -7.635 0.558 1.00 87.75 95 PRO A C 1
ATOM 719 O O . PRO A 1 95 ? 12.843 -8.380 -0.297 1.00 87.75 95 PRO A O 1
ATOM 722 N N . LEU A 1 96 ? 12.619 -7.055 1.516 1.00 90.75 96 LEU A N 1
ATOM 723 C CA . LEU A 1 96 ? 11.166 -6.944 1.490 1.00 90.75 96 LEU A CA 1
ATOM 724 C C . LEU A 1 96 ? 10.782 -5.618 0.820 1.00 90.75 96 LEU A C 1
ATOM 726 O O . LEU A 1 96 ? 11.195 -4.553 1.271 1.00 90.75 96 LEU A O 1
ATOM 730 N N . LEU A 1 97 ? 9.974 -5.683 -0.233 1.00 92.31 97 LEU A N 1
ATOM 731 C CA . LEU A 1 97 ? 9.349 -4.520 -0.855 1.00 92.31 97 LEU A CA 1
ATOM 732 C C . LEU A 1 97 ? 7.910 -4.389 -0.353 1.00 92.31 97 LEU A C 1
ATOM 734 O O . LEU A 1 97 ? 7.109 -5.303 -0.526 1.00 92.31 97 LEU A O 1
ATOM 738 N N . VAL A 1 98 ? 7.577 -3.251 0.241 1.00 93.38 98 VAL A N 1
ATOM 739 C CA . VAL A 1 98 ? 6.221 -2.916 0.671 1.00 93.38 98 VAL A CA 1
ATOM 740 C C . VAL A 1 98 ? 5.783 -1.657 -0.064 1.00 93.38 98 VAL A C 1
ATOM 742 O O . VAL A 1 98 ? 6.423 -0.615 0.059 1.00 93.38 98 VAL A O 1
ATOM 745 N N . ILE A 1 99 ? 4.708 -1.764 -0.839 1.00 94.19 99 ILE A N 1
ATOM 746 C CA . ILE A 1 99 ? 4.153 -0.644 -1.601 1.00 94.19 99 ILE A CA 1
ATOM 747 C C . ILE A 1 99 ? 2.738 -0.397 -1.106 1.00 94.19 99 ILE A C 1
ATOM 749 O O . ILE A 1 99 ? 1.869 -1.254 -1.302 1.00 94.19 99 ILE A O 1
ATOM 753 N N . ASP A 1 100 ? 2.532 0.754 -0.467 1.00 92.88 100 ASP A N 1
ATOM 754 C CA . ASP A 1 100 ? 1.197 1.183 -0.070 1.00 92.88 100 ASP A CA 1
ATOM 755 C C . ASP A 1 100 ? 0.447 1.786 -1.270 1.00 92.88 100 ASP A C 1
ATOM 757 O O . ASP A 1 100 ? 1.066 2.404 -2.136 1.00 92.88 100 ASP A O 1
ATOM 761 N N . GLU A 1 101 ? -0.865 1.568 -1.366 1.00 92.69 101 GLU A N 1
ATOM 762 C CA . GLU A 1 101 ? -1.723 2.041 -2.471 1.00 92.69 101 GLU A CA 1
ATOM 763 C C . GLU A 1 101 ? -1.216 1.680 -3.887 1.00 92.69 101 GLU A C 1
ATOM 765 O O . GLU A 1 101 ? -1.398 2.415 -4.866 1.00 92.69 101 GLU A O 1
ATOM 770 N N . PHE A 1 102 ? -0.629 0.488 -4.038 1.00 93.94 102 PHE A N 1
ATOM 771 C CA . PHE A 1 102 ? -0.104 -0.015 -5.310 1.00 93.94 102 PHE A CA 1
ATOM 772 C C . PHE A 1 102 ? -1.164 -0.031 -6.420 1.00 93.94 102 PHE A C 1
ATOM 774 O O . PHE A 1 102 ? -0.887 0.343 -7.558 1.00 93.94 102 PHE A O 1
ATOM 781 N N . SER A 1 103 ? -2.403 -0.413 -6.101 1.00 91.00 103 SER A N 1
ATOM 782 C CA . SER A 1 103 ? -3.501 -0.414 -7.076 1.00 91.00 103 SER A CA 1
ATOM 783 C C . SER A 1 103 ? -3.798 0.974 -7.644 1.00 91.00 103 SER A C 1
ATOM 785 O O . SER A 1 103 ? -4.122 1.107 -8.824 1.00 91.00 103 SER A O 1
ATOM 787 N N . LEU A 1 104 ? -3.692 2.015 -6.816 1.00 90.81 104 LEU A N 1
ATOM 788 C CA . LEU A 1 104 ? -3.949 3.382 -7.250 1.00 90.81 104 LEU A CA 1
ATOM 789 C C . LEU A 1 104 ? -2.833 3.874 -8.173 1.00 90.81 104 LEU A C 1
ATOM 791 O O . LEU A 1 104 ? -3.117 4.481 -9.201 1.00 90.81 104 LEU A O 1
ATOM 795 N N . PHE A 1 105 ? -1.585 3.521 -7.870 1.00 93.50 105 PHE A N 1
ATOM 796 C CA . PHE A 1 105 ? -0.458 3.758 -8.765 1.00 93.50 105 PHE A CA 1
ATOM 797 C C . PHE A 1 105 ? -0.651 3.111 -10.145 1.00 93.50 105 PHE A C 1
ATOM 799 O O . PHE A 1 105 ? -0.474 3.780 -11.165 1.00 93.50 105 PHE A O 1
ATOM 806 N N . LEU A 1 106 ? -1.075 1.842 -10.198 1.00 93.12 106 LEU A N 1
ATOM 807 C CA . LEU A 1 106 ? -1.373 1.183 -11.474 1.00 93.12 106 LEU A CA 1
ATOM 808 C C . LEU A 1 106 ? -2.455 1.942 -12.248 1.00 93.12 106 LEU A C 1
ATOM 810 O O . LEU A 1 106 ? -2.290 2.216 -13.434 1.00 93.12 106 LEU A O 1
ATOM 814 N N . LYS A 1 107 ? -3.543 2.319 -11.566 1.00 91.69 107 LYS A N 1
ATOM 815 C CA . LYS A 1 107 ? -4.640 3.097 -12.152 1.00 91.69 107 LYS A CA 1
ATOM 816 C C . LYS A 1 107 ? -4.153 4.436 -12.715 1.00 91.69 107 LYS A C 1
ATOM 818 O O . LYS A 1 107 ? -4.549 4.787 -13.821 1.00 91.69 107 LYS A O 1
ATOM 823 N N . ASN A 1 108 ? -3.280 5.146 -11.997 1.00 92.25 108 ASN A N 1
ATOM 824 C CA . ASN A 1 108 ? -2.722 6.420 -12.452 1.00 92.25 108 ASN A CA 1
ATOM 825 C C . ASN A 1 108 ? -1.988 6.266 -13.791 1.00 92.25 108 ASN A C 1
ATOM 827 O O . ASN A 1 108 ? -2.231 7.050 -14.700 1.00 92.25 108 ASN A O 1
ATOM 831 N N . ILE A 1 109 ? -1.140 5.240 -13.947 1.00 91.75 109 ILE A N 1
ATOM 832 C CA . ILE A 1 109 ? -0.438 4.986 -15.219 1.00 91.75 109 ILE A CA 1
ATOM 833 C C . ILE A 1 109 ? -1.427 4.602 -16.325 1.00 91.75 109 ILE A C 1
ATOM 835 O O . ILE A 1 109 ? -1.357 5.153 -17.423 1.00 91.75 109 ILE A O 1
ATOM 839 N N . LEU A 1 110 ? -2.362 3.693 -16.031 1.00 91.88 110 LEU A N 1
ATOM 840 C CA . LEU A 1 110 ? -3.343 3.185 -16.999 1.00 91.88 110 LEU A CA 1
ATOM 841 C C . LEU A 1 110 ? -4.245 4.284 -17.570 1.00 91.88 110 LEU A C 1
ATOM 843 O O . LEU A 1 110 ? -4.652 4.204 -18.724 1.00 91.88 110 LEU A O 1
ATOM 847 N N . GLU A 1 111 ? -4.558 5.306 -16.775 1.00 91.56 111 GLU A N 1
ATOM 848 C CA . GLU A 1 111 ? -5.419 6.421 -17.186 1.00 91.56 111 GLU A CA 1
ATOM 849 C C . GLU A 1 111 ? -4.644 7.593 -17.804 1.00 91.56 111 GLU A C 1
ATOM 851 O O . GLU A 1 111 ? -5.254 8.498 -18.376 1.00 91.56 111 GLU A O 1
ATOM 856 N N . ARG A 1 112 ? -3.310 7.600 -17.700 1.00 89.00 112 ARG A N 1
ATOM 857 C CA . ARG A 1 112 ? -2.469 8.728 -18.122 1.00 89.00 112 ARG A CA 1
ATOM 858 C C . ARG A 1 112 ? -2.146 8.710 -19.612 1.00 89.00 112 ARG A C 1
ATOM 860 O O . ARG A 1 112 ? -2.169 9.768 -20.241 1.00 89.00 112 ARG A O 1
ATOM 867 N N . THR A 1 113 ? -1.803 7.549 -20.166 1.00 81.69 113 THR A N 1
ATOM 868 C CA . THR A 1 113 ? -1.379 7.412 -21.569 1.00 81.69 113 THR A CA 1
ATOM 869 C C . THR A 1 113 ? -1.983 6.169 -22.228 1.00 81.69 113 THR A C 1
ATOM 871 O O . THR A 1 113 ? -2.235 5.178 -21.540 1.00 81.69 113 THR A O 1
ATOM 874 N N . PRO A 1 114 ? -2.187 6.173 -23.561 1.00 82.44 114 PRO A N 1
ATOM 875 C CA . PRO A 1 114 ? -2.612 4.979 -24.299 1.00 82.44 114 PRO A CA 1
ATOM 876 C C . PRO A 1 114 ? -1.672 3.778 -24.113 1.00 82.44 114 PRO A C 1
ATOM 878 O O . PRO A 1 114 ? -2.121 2.635 -24.079 1.00 82.44 114 PRO A O 1
ATOM 881 N N . GLU A 1 115 ? -0.372 4.033 -23.955 1.00 85.25 115 GLU A N 1
ATOM 882 C CA . GLU A 1 115 ? 0.669 3.021 -23.749 1.00 85.25 115 GLU A CA 1
ATOM 883 C C . GLU A 1 115 ? 0.740 2.512 -22.297 1.00 85.25 115 GLU A C 1
ATOM 885 O O . GLU A 1 115 ? 1.481 1.571 -22.007 1.00 85.25 115 GLU A O 1
ATOM 890 N N . GLY A 1 116 ? -0.040 3.089 -21.374 1.00 87.69 116 GLY A N 1
ATOM 891 C CA . GLY A 1 116 ? -0.004 2.750 -19.950 1.00 87.69 116 GLY A CA 1
ATOM 892 C C . GLY A 1 116 ? -0.276 1.269 -19.669 1.00 87.69 116 GLY A C 1
ATOM 893 O O . GLY A 1 116 ? 0.287 0.703 -18.734 1.00 87.69 116 GLY A O 1
ATOM 894 N N . ARG A 1 117 ? -1.074 0.602 -20.514 1.00 91.06 117 ARG A N 1
ATOM 895 C CA . ARG A 1 117 ? -1.293 -0.851 -20.435 1.00 91.06 117 ARG A CA 1
ATOM 896 C C . ARG A 1 117 ? 0.006 -1.637 -20.621 1.00 91.06 117 ARG A C 1
ATOM 898 O O . ARG A 1 117 ? 0.309 -2.498 -19.800 1.00 91.06 117 ARG A O 1
ATOM 905 N N . ASP A 1 118 ? 0.769 -1.325 -21.666 1.00 88.81 118 ASP A N 1
ATOM 906 C CA . ASP A 1 118 ? 2.022 -2.016 -21.980 1.00 88.81 118 ASP A CA 1
ATOM 907 C C . ASP A 1 118 ? 3.094 -1.729 -20.922 1.00 88.81 118 ASP A C 1
ATOM 909 O O . ASP A 1 118 ? 3.883 -2.613 -20.580 1.00 88.81 118 ASP A O 1
ATOM 913 N N . GLU A 1 119 ? 3.114 -0.509 -20.378 1.00 89.06 119 GLU A N 1
ATOM 914 C CA . GLU A 1 119 ? 3.980 -0.144 -19.253 1.00 89.06 119 GLU A CA 1
ATOM 915 C C . GLU A 1 119 ? 3.666 -0.988 -18.009 1.00 89.06 119 GLU A C 1
ATOM 917 O O . GLU A 1 119 ? 4.575 -1.564 -17.402 1.00 89.06 119 GLU A O 1
ATOM 922 N N . ILE A 1 120 ? 2.383 -1.112 -17.650 1.00 91.88 120 ILE A N 1
ATOM 923 C CA . ILE A 1 120 ? 1.963 -1.902 -16.491 1.00 91.88 120 ILE A CA 1
ATOM 924 C C . ILE A 1 120 ? 2.203 -3.398 -16.693 1.00 91.88 120 ILE A C 1
ATOM 926 O O . ILE A 1 120 ? 2.717 -4.039 -15.777 1.00 91.88 120 ILE A O 1
ATOM 930 N N . ASP A 1 121 ? 1.898 -3.965 -17.860 1.00 91.00 121 ASP A N 1
ATOM 931 C CA . ASP A 1 121 ? 2.148 -5.390 -18.115 1.00 91.00 121 ASP A CA 1
ATOM 932 C C . ASP A 1 121 ? 3.641 -5.714 -17.997 1.00 91.00 121 ASP A C 1
ATOM 934 O O . ASP A 1 121 ? 4.027 -6.672 -17.322 1.00 91.00 121 ASP A O 1
ATOM 938 N N . GLN A 1 122 ? 4.507 -4.862 -18.554 1.00 89.31 122 GLN A N 1
ATOM 939 C CA . GLN A 1 122 ? 5.949 -5.022 -18.393 1.00 89.31 122 GLN A CA 1
ATOM 940 C C . GLN A 1 122 ? 6.380 -4.919 -16.929 1.00 89.31 122 GLN A C 1
ATOM 942 O O . GLN A 1 122 ? 7.174 -5.746 -16.472 1.00 89.31 122 GLN A O 1
ATOM 947 N N . LEU A 1 123 ? 5.858 -3.942 -16.184 1.00 92.12 123 LEU A N 1
ATOM 948 C CA . LEU A 1 123 ? 6.158 -3.791 -14.764 1.00 92.12 123 LEU A CA 1
ATOM 949 C C . LEU A 1 123 ? 5.733 -5.027 -13.959 1.00 92.12 123 LEU A C 1
ATOM 951 O O . LEU A 1 123 ? 6.520 -5.539 -13.163 1.00 92.12 123 LEU A O 1
ATOM 955 N N . LEU A 1 124 ? 4.515 -5.532 -14.161 1.00 93.19 124 LEU A N 1
ATOM 956 C CA . LEU A 1 124 ? 4.019 -6.706 -13.445 1.00 93.19 124 LEU A CA 1
ATOM 957 C C . LEU A 1 124 ? 4.836 -7.957 -13.798 1.00 93.19 124 LEU A C 1
ATOM 959 O O . LEU A 1 124 ? 5.174 -8.736 -12.901 1.00 93.19 124 LEU A O 1
ATOM 963 N N . ALA A 1 125 ? 5.215 -8.126 -15.070 1.00 92.31 125 ALA A N 1
ATOM 964 C CA . ALA A 1 125 ? 6.108 -9.198 -15.511 1.00 92.31 125 ALA A CA 1
ATOM 965 C C . ALA A 1 125 ? 7.457 -9.142 -14.784 1.00 92.31 125 ALA A C 1
ATOM 967 O O . ALA A 1 125 ? 7.921 -10.131 -14.214 1.00 92.31 125 ALA A O 1
ATOM 968 N N . ALA A 1 126 ? 8.053 -7.954 -14.736 1.00 93.12 126 ALA A N 1
ATOM 969 C CA . ALA A 1 126 ? 9.300 -7.708 -14.038 1.00 93.12 126 ALA A CA 1
ATOM 970 C C . ALA A 1 126 ? 9.204 -7.987 -12.537 1.00 93.12 126 ALA A C 1
ATOM 972 O O . ALA A 1 126 ? 10.073 -8.647 -11.967 1.00 93.12 126 ALA A O 1
ATOM 973 N N . MET A 1 127 ? 8.127 -7.536 -11.893 1.00 93.81 127 MET A N 1
ATOM 974 C CA . MET A 1 127 ? 7.884 -7.806 -10.481 1.00 93.81 127 MET A CA 1
ATOM 975 C C . MET A 1 127 ? 7.745 -9.307 -10.214 1.00 93.81 127 MET A C 1
ATOM 977 O O . MET A 1 127 ? 8.255 -9.790 -9.202 1.00 93.81 127 MET A O 1
ATOM 981 N N . ARG A 1 128 ? 7.121 -10.072 -11.118 1.00 93.75 128 ARG A N 1
ATOM 982 C CA . ARG A 1 128 ? 7.081 -11.538 -11.015 1.00 93.75 128 ARG A CA 1
ATOM 983 C C . ARG A 1 128 ? 8.477 -12.145 -11.035 1.00 93.75 128 ARG A C 1
ATOM 985 O O . ARG A 1 128 ? 8.798 -12.969 -10.181 1.00 93.75 128 ARG A O 1
ATOM 992 N N . GLU A 1 129 ? 9.330 -11.703 -11.948 1.00 94.00 129 GLU A N 1
ATOM 993 C CA . GLU A 1 129 ? 10.710 -12.182 -12.006 1.00 94.00 129 GLU A CA 1
ATOM 994 C C . GLU A 1 129 ? 11.551 -11.736 -10.798 1.00 94.00 129 GLU A C 1
ATOM 996 O O . GLU A 1 129 ? 12.408 -12.490 -10.337 1.00 94.00 129 GLU A O 1
ATOM 1001 N N . TRP A 1 130 ? 11.286 -10.565 -10.213 1.00 93.69 130 TRP A N 1
ATOM 1002 C CA . TRP A 1 130 ? 11.919 -10.159 -8.954 1.00 93.69 130 TRP A CA 1
ATOM 1003 C C . TRP A 1 130 ? 11.494 -11.040 -7.776 1.00 93.69 130 TRP A C 1
ATOM 1005 O O . TRP A 1 130 ? 12.339 -11.389 -6.948 1.00 93.69 130 TRP A O 1
ATOM 1015 N N . ARG A 1 131 ? 10.217 -11.446 -7.716 1.00 93.69 131 ARG A N 1
ATOM 1016 C CA . ARG A 1 131 ? 9.739 -12.423 -6.723 1.00 93.69 131 ARG A CA 1
ATOM 1017 C C . ARG A 1 131 ? 10.429 -13.771 -6.893 1.00 93.69 131 ARG A C 1
ATOM 1019 O O . ARG A 1 131 ? 10.905 -14.334 -5.908 1.00 93.69 131 ARG A O 1
ATOM 1026 N N . ALA A 1 132 ? 10.552 -14.249 -8.132 1.00 93.12 132 ALA A N 1
ATOM 1027 C CA . ALA A 1 132 ? 11.279 -15.479 -8.447 1.00 93.12 132 ALA A CA 1
ATOM 1028 C C . ALA A 1 132 ? 12.774 -15.390 -8.081 1.00 93.12 132 ALA A C 1
ATOM 1030 O O . ALA A 1 132 ? 13.360 -16.376 -7.643 1.00 93.12 132 ALA A O 1
ATOM 1031 N N . ALA A 1 133 ? 13.376 -14.201 -8.192 1.00 92.81 133 ALA A N 1
ATOM 1032 C CA . ALA A 1 133 ? 14.750 -13.924 -7.768 1.00 92.81 133 ALA A CA 1
ATOM 1033 C C . ALA A 1 133 ? 14.915 -13.719 -6.246 1.00 92.81 133 ALA A C 1
ATOM 1035 O O . ALA A 1 133 ? 16.026 -13.466 -5.786 1.00 92.81 133 ALA A O 1
ATOM 1036 N N . GLY A 1 134 ? 13.837 -13.828 -5.462 1.00 90.44 134 GLY A N 1
ATOM 1037 C CA . GLY A 1 134 ? 13.874 -13.855 -3.998 1.00 90.44 134 GLY A CA 1
ATOM 1038 C C . GLY A 1 134 ? 13.261 -12.643 -3.297 1.00 90.44 134 GLY A C 1
ATOM 1039 O O . GLY A 1 134 ? 13.062 -12.708 -2.083 1.00 90.44 134 GLY A O 1
ATOM 1040 N N . MET A 1 135 ? 12.915 -11.565 -4.012 1.00 91.44 135 MET A N 1
ATOM 1041 C CA . MET A 1 135 ? 12.324 -10.374 -3.392 1.00 91.44 135 MET A CA 1
ATOM 1042 C C . MET A 1 135 ? 10.915 -10.671 -2.883 1.00 91.44 135 MET A C 1
ATOM 1044 O O . MET A 1 135 ? 10.020 -11.029 -3.650 1.00 91.44 135 MET A O 1
ATOM 1048 N N . LYS A 1 136 ? 10.693 -10.505 -1.580 1.00 91.38 136 LYS A N 1
ATOM 1049 C CA . LYS A 1 136 ? 9.347 -10.617 -1.009 1.00 91.38 136 LYS A CA 1
ATOM 1050 C C . LYS A 1 136 ? 8.610 -9.303 -1.221 1.00 91.38 136 LYS A C 1
ATOM 1052 O O . LYS A 1 136 ? 9.226 -8.243 -1.170 1.00 91.38 136 LYS A O 1
ATOM 1057 N N . MET A 1 137 ? 7.310 -9.378 -1.491 1.00 93.44 137 MET A N 1
ATOM 1058 C CA . MET A 1 137 ? 6.487 -8.211 -1.795 1.00 93.44 137 MET A CA 1
ATOM 1059 C C . MET A 1 137 ? 5.216 -8.215 -0.956 1.00 93.44 137 MET A C 1
ATOM 1061 O O . MET A 1 137 ? 4.554 -9.248 -0.864 1.00 93.44 137 MET A O 1
ATOM 1065 N N . LEU A 1 138 ? 4.864 -7.057 -0.408 1.00 93.31 138 LEU A N 1
ATOM 1066 C CA . LEU A 1 138 ? 3.554 -6.765 0.159 1.00 93.31 138 LEU A CA 1
ATOM 1067 C C . LEU A 1 138 ? 2.997 -5.562 -0.605 1.00 93.31 138 LEU A C 1
ATOM 1069 O O . LEU A 1 138 ? 3.557 -4.469 -0.555 1.00 93.31 138 LEU A O 1
ATOM 1073 N N . LEU A 1 139 ? 1.942 -5.799 -1.377 1.00 92.56 139 LEU A N 1
ATOM 1074 C CA . LEU A 1 139 ? 1.310 -4.799 -2.230 1.00 92.56 139 LEU A CA 1
ATOM 1075 C C . LEU A 1 139 ? -0.078 -4.545 -1.661 1.00 92.56 139 LEU A C 1
ATOM 1077 O O . LEU A 1 139 ? -0.906 -5.457 -1.660 1.00 92.56 139 LEU A O 1
ATOM 1081 N N . THR A 1 140 ? -0.315 -3.348 -1.141 1.00 91.81 140 THR A N 1
ATOM 1082 C CA . THR A 1 140 ? -1.629 -2.980 -0.611 1.00 91.81 140 THR A CA 1
ATOM 1083 C C . THR A 1 140 ? -2.398 -2.179 -1.657 1.00 91.81 140 THR A C 1
ATOM 1085 O O . THR A 1 140 ? -1.856 -1.715 -2.665 1.00 91.81 140 THR A O 1
ATOM 1088 N N . GLY A 1 141 ? -3.689 -2.011 -1.423 1.00 85.81 141 GLY A N 1
ATOM 1089 C CA . GLY A 1 141 ? -4.501 -1.151 -2.254 1.00 85.81 141 GLY A CA 1
ATOM 1090 C C . GLY A 1 141 ? -5.938 -1.138 -1.791 1.00 85.81 141 GLY A C 1
ATOM 1091 O O . GLY A 1 141 ? -6.505 -2.166 -1.423 1.00 85.81 141 GLY A O 1
ATOM 1092 N N . SER A 1 142 ? -6.548 0.037 -1.859 1.00 75.31 142 SER A N 1
ATOM 1093 C CA . SER A 1 142 ? -7.984 0.198 -1.636 1.00 75.31 142 SER A CA 1
ATOM 1094 C C . SER A 1 142 ? -8.844 -0.424 -2.754 1.00 75.31 142 SER A C 1
ATOM 1096 O O . SER A 1 142 ? -10.062 -0.564 -2.584 1.00 75.31 142 SER A O 1
ATOM 1098 N N . ILE A 1 143 ? -8.237 -0.817 -3.881 1.00 75.69 143 ILE A N 1
ATOM 1099 C CA . ILE A 1 143 ? -8.854 -1.534 -5.004 1.00 75.69 143 ILE A CA 1
ATOM 1100 C C . ILE A 1 143 ? -8.023 -2.794 -5.277 1.00 75.69 143 ILE A C 1
ATOM 1102 O O . ILE A 1 143 ? -6.798 -2.748 -5.294 1.00 75.69 143 ILE A O 1
ATOM 1106 N N . GLY A 1 144 ? -8.664 -3.937 -5.522 1.00 78.81 144 GLY A N 1
ATOM 1107 C CA . GLY A 1 144 ? -7.927 -5.157 -5.856 1.00 78.81 144 GLY A CA 1
ATOM 1108 C C . GLY A 1 144 ? -7.217 -5.037 -7.209 1.00 78.81 144 GLY A C 1
ATOM 1109 O O . GLY A 1 144 ? -7.844 -4.673 -8.205 1.00 78.81 144 GLY A O 1
ATOM 1110 N N . VAL A 1 145 ? -5.935 -5.413 -7.283 1.00 83.88 145 VAL A N 1
ATOM 1111 C CA . VAL A 1 145 ? -5.174 -5.441 -8.552 1.00 83.88 145 VAL A CA 1
ATOM 1112 C C . VAL A 1 145 ? -5.874 -6.321 -9.596 1.00 83.88 145 VAL A C 1
ATOM 1114 O O . VAL A 1 145 ? -5.955 -5.944 -10.759 1.00 83.88 145 VAL A O 1
ATOM 1117 N N . THR A 1 146 ? -6.496 -7.427 -9.177 1.00 82.06 146 THR A N 1
ATOM 1118 C CA . THR A 1 146 ? -7.306 -8.302 -10.044 1.00 82.06 146 THR A CA 1
ATOM 1119 C C . THR A 1 146 ? -8.451 -7.562 -10.743 1.00 82.06 146 THR A C 1
ATOM 1121 O O . THR A 1 146 ? -8.771 -7.865 -11.892 1.00 82.06 146 THR A O 1
ATOM 1124 N N . ALA A 1 147 ? -9.067 -6.581 -10.080 1.00 82.19 147 ALA A N 1
ATOM 1125 C CA . ALA A 1 147 ? -10.135 -5.774 -10.666 1.00 82.19 147 ALA A CA 1
ATOM 1126 C C . ALA A 1 147 ? -9.600 -4.886 -11.797 1.00 82.19 147 ALA A C 1
ATOM 1128 O O . ALA A 1 147 ? -10.194 -4.816 -12.871 1.00 82.19 147 ALA A O 1
ATOM 1129 N N . LEU A 1 148 ? -8.437 -4.265 -11.574 1.00 86.12 148 LEU A N 1
ATOM 1130 C CA . LEU A 1 148 ? -7.735 -3.480 -12.590 1.00 86.12 148 LEU A CA 1
ATOM 1131 C C . LEU A 1 148 ? -7.295 -4.361 -13.761 1.00 86.12 148 LEU A C 1
ATOM 1133 O O . LEU A 1 148 ? -7.509 -3.983 -14.910 1.00 86.12 148 LEU A O 1
ATOM 1137 N N . SER A 1 149 ? -6.764 -5.556 -13.485 1.00 85.38 149 SER A N 1
ATOM 1138 C CA . SER A 1 149 ? -6.371 -6.506 -14.527 1.00 85.38 149 SER A CA 1
ATOM 1139 C C . SER A 1 149 ? -7.526 -6.877 -15.448 1.00 85.38 149 SER A C 1
ATOM 1141 O O . SER A 1 149 ? -7.338 -6.911 -16.658 1.00 85.38 149 SER A O 1
ATOM 1143 N N . ARG A 1 150 ? -8.730 -7.091 -14.905 1.00 84.81 150 ARG A N 1
ATOM 1144 C CA . ARG A 1 150 ? -9.926 -7.354 -15.720 1.00 84.81 150 ARG A CA 1
ATOM 1145 C C . ARG A 1 150 ? -10.334 -6.134 -16.544 1.00 84.81 150 ARG A C 1
ATOM 1147 O O . ARG A 1 150 ? -10.481 -6.259 -17.753 1.00 84.81 150 ARG A O 1
ATOM 1154 N N . ARG A 1 151 ? -10.455 -4.961 -15.907 1.00 85.00 151 ARG A N 1
ATOM 1155 C CA . ARG A 1 151 ? -10.886 -3.708 -16.560 1.00 85.00 151 ARG A CA 1
ATOM 1156 C C . ARG A 1 151 ? -10.006 -3.328 -17.748 1.00 85.00 151 ARG A C 1
ATOM 1158 O O . ARG A 1 151 ? -10.507 -2.958 -18.800 1.00 85.00 151 ARG A O 1
ATOM 1165 N N . TYR A 1 152 ? -8.694 -3.408 -17.557 1.00 85.75 152 TYR A N 1
ATOM 1166 C CA . TYR A 1 152 ? -7.704 -2.955 -18.532 1.00 85.75 152 TYR A CA 1
ATOM 1167 C C . TYR A 1 152 ? -7.100 -4.104 -19.351 1.00 85.75 152 TYR A C 1
ATOM 1169 O O . TYR A 1 152 ? -6.150 -3.890 -20.100 1.00 85.75 152 TYR A O 1
ATOM 1177 N N . GLN A 1 153 ? -7.655 -5.318 -19.224 1.00 87.00 153 GLN A N 1
ATOM 1178 C CA . GLN A 1 153 ? -7.214 -6.528 -19.927 1.00 87.00 153 GLN A CA 1
ATOM 1179 C C . GLN A 1 153 ? -5.709 -6.810 -19.747 1.00 87.00 153 GLN A C 1
ATOM 1181 O O . GLN A 1 153 ? -5.015 -7.197 -20.689 1.00 87.00 153 GLN A O 1
ATOM 1186 N N . LEU A 1 154 ? -5.188 -6.588 -18.539 1.00 87.38 154 LEU A N 1
ATOM 1187 C CA . LEU A 1 154 ? -3.791 -6.880 -18.210 1.00 87.38 154 LEU A CA 1
ATOM 1188 C C . LEU A 1 154 ? -3.534 -8.385 -18.253 1.00 87.38 154 LEU A C 1
ATOM 1190 O O . LEU A 1 154 ? -4.423 -9.199 -17.980 1.00 87.38 154 LEU A O 1
ATOM 1194 N N . THR A 1 155 ? -2.292 -8.755 -18.532 1.00 84.94 155 THR A N 1
ATOM 1195 C CA . THR A 1 155 ? -1.878 -10.154 -18.565 1.00 84.94 155 THR A CA 1
ATOM 1196 C C . THR A 1 155 ? -1.911 -10.745 -17.150 1.00 84.94 155 THR A C 1
ATOM 1198 O O . THR A 1 155 ? -1.049 -10.477 -16.310 1.00 84.94 155 THR A O 1
ATOM 1201 N N . GLY A 1 156 ? -2.921 -11.577 -16.873 1.00 74.50 156 GLY A N 1
ATOM 1202 C CA . GLY A 1 156 ? -3.179 -12.131 -15.536 1.00 74.50 156 GLY A CA 1
ATOM 1203 C C . GLY A 1 156 ? -2.034 -12.980 -14.970 1.00 74.50 156 GLY A C 1
ATOM 1204 O O . GLY A 1 156 ? -1.824 -13.002 -13.757 1.00 74.50 156 GLY A O 1
ATOM 1205 N N . ASP A 1 157 ? -1.230 -13.597 -15.840 1.00 85.44 157 ASP A N 1
ATOM 1206 C CA . ASP A 1 157 ? -0.135 -14.484 -15.440 1.00 85.44 157 ASP A CA 1
ATOM 1207 C C . ASP A 1 157 ? 0.988 -13.785 -14.666 1.00 85.44 157 ASP A C 1
ATOM 1209 O O . ASP A 1 157 ? 1.818 -14.442 -14.031 1.00 85.44 157 ASP A O 1
ATOM 1213 N N . HIS A 1 158 ? 1.061 -12.456 -14.705 1.00 86.38 158 HIS A N 1
ATOM 1214 C CA . HIS A 1 158 ? 2.059 -11.704 -13.949 1.00 86.38 158 HIS A CA 1
ATOM 1215 C C . HIS A 1 158 ? 1.762 -11.642 -12.446 1.00 86.38 158 HIS A C 1
ATOM 1217 O O . HIS A 1 158 ? 2.670 -11.386 -11.651 1.00 86.38 158 HIS A O 1
ATOM 1223 N N . LEU A 1 159 ? 0.519 -11.916 -12.047 1.00 83.31 159 LEU A N 1
ATOM 1224 C CA . LEU A 1 159 ? 0.102 -12.023 -10.648 1.00 83.31 159 LEU A CA 1
ATOM 1225 C C . LEU A 1 159 ? 0.125 -13.464 -10.137 1.00 83.31 159 LEU A C 1
ATOM 1227 O O . LEU A 1 159 ? -0.100 -13.687 -8.947 1.00 83.31 159 LEU A O 1
ATOM 1231 N N . ASN A 1 160 ? 0.442 -14.435 -10.999 1.00 81.69 160 ASN A N 1
ATOM 1232 C CA . ASN A 1 160 ? 0.721 -15.790 -10.545 1.00 81.69 160 ASN A CA 1
ATOM 1233 C C . ASN A 1 160 ? 1.829 -15.717 -9.478 1.00 81.69 160 ASN A C 1
ATOM 1235 O O . ASN A 1 160 ? 2.752 -14.897 -9.565 1.00 81.69 160 ASN A O 1
ATOM 1239 N N . ASP A 1 161 ? 1.690 -16.538 -8.438 1.00 84.31 161 ASP A N 1
ATOM 1240 C CA . ASP A 1 161 ? 2.561 -16.572 -7.254 1.00 84.31 161 ASP A CA 1
ATOM 1241 C C . ASP A 1 161 ? 2.344 -15.425 -6.240 1.00 84.31 161 ASP A C 1
ATOM 1243 O O . ASP A 1 161 ? 3.034 -15.361 -5.219 1.00 84.31 161 ASP A O 1
ATOM 1247 N N . SER A 1 162 ? 1.365 -14.543 -6.470 1.00 86.69 162 SER A N 1
ATOM 1248 C CA . SER A 1 162 ? 0.822 -13.640 -5.449 1.00 86.69 162 SER A CA 1
ATOM 1249 C C . SER A 1 162 ? -0.445 -14.234 -4.835 1.00 86.69 162 SER A C 1
ATOM 1251 O O . SER A 1 162 ? -1.290 -14.785 -5.537 1.00 86.69 162 SER A O 1
ATOM 1253 N N . GLN A 1 163 ? -0.587 -14.114 -3.515 1.00 87.69 163 GLN A N 1
ATOM 1254 C CA . GLN A 1 163 ? -1.790 -14.538 -2.803 1.00 87.69 163 GLN A CA 1
ATOM 1255 C C . GLN A 1 163 ? -2.560 -13.297 -2.351 1.00 87.69 163 GLN A C 1
ATOM 1257 O O . GLN A 1 163 ? -1.970 -12.459 -1.663 1.00 87.69 163 GLN A O 1
ATOM 1262 N N . PRO A 1 164 ? -3.840 -13.144 -2.736 1.00 85.69 164 PRO A N 1
ATOM 1263 C CA . PRO A 1 164 ? -4.676 -12.125 -2.130 1.00 85.69 164 PRO A CA 1
ATOM 1264 C C . PRO A 1 164 ? -4.824 -12.444 -0.643 1.00 85.69 164 PRO A C 1
ATOM 1266 O O . PRO A 1 164 ? -5.009 -13.600 -0.256 1.00 85.69 164 PRO A O 1
ATOM 1269 N N . PHE A 1 165 ? -4.719 -11.412 0.180 1.00 86.38 165 PHE A N 1
ATOM 1270 C CA . PHE A 1 165 ? -4.943 -11.502 1.609 1.00 86.38 165 PHE A CA 1
ATOM 1271 C C . PHE A 1 165 ? -5.866 -10.359 1.998 1.00 86.38 165 PHE A C 1
ATOM 1273 O O . PHE A 1 165 ? -5.479 -9.192 1.920 1.00 86.38 165 PHE A O 1
ATOM 1280 N N . ASP A 1 166 ? -7.083 -10.706 2.390 1.00 83.06 166 ASP A N 1
ATOM 1281 C CA . ASP A 1 166 ? -8.025 -9.745 2.937 1.00 83.06 166 ASP A CA 1
ATOM 1282 C C . ASP A 1 166 ? -7.732 -9.586 4.427 1.00 83.06 166 ASP A C 1
ATOM 1284 O O . ASP A 1 166 ? -7.591 -10.573 5.149 1.00 83.06 166 ASP A O 1
ATOM 1288 N N . VAL A 1 167 ? -7.619 -8.341 4.887 1.00 83.38 167 VAL A N 1
ATOM 1289 C CA . VAL A 1 167 ? -7.467 -8.047 6.315 1.00 83.38 167 VAL A CA 1
ATOM 1290 C C . VAL A 1 167 ? -8.852 -8.168 6.952 1.00 83.38 167 VAL A C 1
ATOM 1292 O O . VAL A 1 167 ? -9.718 -7.344 6.638 1.00 83.38 167 VAL A O 1
ATOM 1295 N N . PRO A 1 168 ? -9.095 -9.185 7.800 1.00 87.56 168 PRO A N 1
ATOM 1296 C CA . PRO A 1 168 ? -10.404 -9.384 8.398 1.00 87.56 168 PRO A CA 1
ATOM 1297 C C . PRO A 1 168 ? -10.680 -8.337 9.482 1.00 87.56 168 PRO A C 1
ATOM 1299 O O . PRO A 1 168 ? -9.795 -7.597 9.920 1.00 87.56 168 PRO A O 1
ATOM 1302 N N . GLU A 1 169 ? -11.928 -8.310 9.940 1.00 91.88 169 GLU A N 1
ATOM 1303 C CA . GLU A 1 169 ? -12.280 -7.670 11.206 1.00 91.88 169 GLU A CA 1
ATOM 1304 C C . GLU A 1 169 ? -11.491 -8.296 12.359 1.00 91.88 169 GLU A C 1
ATOM 1306 O O . GLU A 1 169 ? -11.106 -9.468 12.301 1.00 91.88 169 GLU A O 1
ATOM 1311 N N . LEU A 1 170 ? -11.271 -7.519 13.421 1.00 94.69 170 LEU A N 1
ATOM 1312 C CA . LEU A 1 170 ? -10.751 -8.078 14.661 1.00 94.69 170 LEU A CA 1
ATOM 1313 C C . LEU A 1 170 ? -11.742 -9.114 15.204 1.00 94.69 170 LEU A C 1
ATOM 1315 O O . LEU A 1 170 ? -12.958 -8.929 15.126 1.00 94.69 170 LEU A O 1
ATOM 1319 N N . SER A 1 171 ? -11.229 -10.185 15.801 1.00 95.56 171 SER A N 1
ATOM 1320 C CA . SER A 1 171 ? -12.054 -11.048 16.648 1.00 95.56 171 SER A CA 1
ATOM 1321 C C . SER A 1 171 ? -12.596 -10.273 17.858 1.00 95.56 171 SER A C 1
ATOM 1323 O O . SER A 1 171 ? -12.074 -9.216 18.215 1.00 95.56 171 SER A O 1
ATOM 1325 N N . ASP A 1 172 ? -13.631 -10.799 18.521 1.00 95.38 172 ASP A N 1
ATOM 1326 C CA . ASP A 1 172 ? -14.203 -10.164 19.722 1.00 95.38 172 ASP A CA 1
ATOM 1327 C C . ASP A 1 172 ? -13.129 -9.931 20.801 1.00 95.38 172 ASP A C 1
ATOM 1329 O O . ASP A 1 172 ? -13.036 -8.842 21.365 1.00 95.38 172 ASP A O 1
ATOM 1333 N N . ASP A 1 173 ? -12.253 -10.917 21.018 1.00 96.56 173 ASP A N 1
ATOM 1334 C CA . ASP A 1 173 ? -11.153 -10.830 21.982 1.00 96.56 173 ASP A CA 1
ATOM 1335 C C . ASP A 1 173 ? -10.122 -9.759 21.586 1.00 96.56 173 ASP A C 1
ATOM 1337 O O . ASP A 1 173 ? -9.717 -8.943 22.418 1.00 96.56 173 ASP A O 1
ATOM 1341 N N . GLU A 1 174 ? -9.729 -9.707 20.308 1.00 97.12 174 GLU A N 1
ATOM 1342 C CA . GLU A 1 174 ? -8.812 -8.680 19.796 1.00 97.12 174 GLU A CA 1
ATOM 1343 C C . GLU A 1 174 ? -9.428 -7.279 19.869 1.00 97.12 174 GLU A C 1
ATOM 1345 O O . GLU A 1 174 ? -8.738 -6.325 20.226 1.00 97.12 174 GLU A O 1
ATOM 1350 N N . ALA A 1 175 ? -10.723 -7.138 19.578 1.00 97.19 175 ALA A N 1
ATOM 1351 C CA . ALA A 1 175 ? -11.435 -5.868 19.663 1.00 97.19 175 ALA A CA 1
ATOM 1352 C C . ALA A 1 175 ? -11.562 -5.384 21.114 1.00 97.19 175 ALA A C 1
ATOM 1354 O O . ALA A 1 175 ? -11.342 -4.202 21.393 1.00 97.19 175 ALA A O 1
ATOM 1355 N N . ARG A 1 176 ? -11.862 -6.287 22.058 1.00 96.81 176 ARG A N 1
ATOM 1356 C CA . ARG A 1 176 ? -11.866 -5.979 23.498 1.00 96.81 176 ARG A CA 1
ATOM 1357 C C . ARG A 1 176 ? -10.503 -5.502 23.959 1.00 96.81 176 ARG A C 1
ATOM 1359 O O . ARG A 1 176 ? -10.425 -4.482 24.640 1.00 96.81 176 ARG A O 1
ATOM 1366 N N . GLU A 1 177 ? -9.447 -6.210 23.574 1.00 96.50 177 GLU A N 1
ATOM 1367 C CA . GLU A 1 177 ? -8.081 -5.848 23.939 1.00 96.50 177 GLU A CA 1
ATOM 1368 C C . GLU A 1 177 ? -7.664 -4.516 23.305 1.00 96.50 177 GLU A C 1
ATOM 1370 O O . GLU A 1 177 ? -7.095 -3.660 23.984 1.00 96.50 177 GLU A O 1
ATOM 1375 N N . PHE A 1 178 ? -8.026 -4.282 22.042 1.00 95.94 178 PHE A N 1
ATOM 1376 C CA . PHE A 1 178 ? -7.815 -3.011 21.352 1.00 95.94 178 PHE A CA 1
ATOM 1377 C C . PHE A 1 178 ? -8.483 -1.842 22.095 1.00 95.94 178 PHE A C 1
ATOM 1379 O O . PHE A 1 178 ? -7.834 -0.838 22.397 1.00 95.94 178 PHE A O 1
ATOM 1386 N N . ILE A 1 179 ? -9.769 -1.980 22.443 1.00 96.12 179 ILE A N 1
ATOM 1387 C CA . ILE A 1 179 ? -10.525 -0.966 23.194 1.00 96.12 179 ILE A CA 1
ATOM 1388 C C . ILE A 1 179 ? -9.913 -0.758 24.580 1.00 96.12 179 ILE A C 1
ATOM 1390 O O . ILE A 1 179 ? -9.739 0.384 25.008 1.00 96.12 179 ILE A O 1
ATOM 1394 N N . ARG A 1 180 ? -9.552 -1.843 25.275 1.00 94.00 180 ARG A N 1
ATOM 1395 C CA . ARG A 1 180 ? -8.926 -1.790 26.599 1.00 94.00 180 ARG A CA 1
ATOM 1396 C C . ARG A 1 180 ? -7.635 -0.980 26.549 1.00 94.00 180 ARG A C 1
ATOM 1398 O O . ARG A 1 180 ? -7.497 -0.036 27.322 1.00 94.00 180 ARG A O 1
ATOM 1405 N N . GLN A 1 181 ? -6.732 -1.285 25.616 1.00 93.50 181 GLN A N 1
ATOM 1406 C CA . GLN A 1 181 ? -5.471 -0.553 25.455 1.00 93.50 181 GLN A CA 1
ATOM 1407 C C . GLN A 1 181 ? -5.696 0.924 25.107 1.00 93.50 181 GLN A C 1
ATOM 1409 O O . GLN A 1 181 ? -5.015 1.795 25.652 1.00 93.50 181 GLN A O 1
ATOM 1414 N N . ALA A 1 182 ? -6.673 1.226 24.247 1.00 92.62 182 ALA A N 1
ATOM 1415 C CA . ALA A 1 182 ? -7.022 2.603 23.907 1.00 92.62 182 ALA A CA 1
ATOM 1416 C C . ALA A 1 182 ? -7.603 3.376 25.109 1.00 92.62 182 ALA A C 1
ATOM 1418 O O . ALA A 1 182 ? -7.356 4.576 25.258 1.00 92.62 182 ALA A O 1
ATOM 1419 N N . ALA A 1 183 ? -8.361 2.701 25.980 1.00 92.88 183 ALA A N 1
ATOM 1420 C CA . ALA A 1 183 ? -9.115 3.333 27.056 1.00 92.88 183 ALA A CA 1
ATOM 1421 C C . ALA A 1 183 ? -8.396 3.398 28.410 1.00 92.88 183 ALA A C 1
ATOM 1423 O O . ALA A 1 183 ? -8.644 4.326 29.188 1.00 92.88 183 ALA A O 1
ATOM 1424 N N . GLU A 1 184 ? -7.510 2.446 28.705 1.00 88.88 184 GLU A N 1
ATOM 1425 C CA . GLU A 1 184 ? -6.929 2.212 30.034 1.00 88.88 184 GLU A CA 1
ATOM 1426 C C . GLU A 1 184 ? -6.311 3.480 30.638 1.00 88.88 184 GLU A C 1
ATOM 1428 O O . GLU A 1 184 ? -6.695 3.922 31.723 1.00 88.88 184 GLU A O 1
ATOM 1433 N N . LYS A 1 185 ? -5.407 4.131 29.901 1.00 88.38 185 LYS A N 1
ATOM 1434 C CA . LYS A 1 185 ? -4.707 5.324 30.393 1.00 88.38 185 LYS A CA 1
ATOM 1435 C C . LYS A 1 185 ? -5.581 6.579 30.381 1.00 88.38 185 LYS A C 1
ATOM 1437 O O . LYS A 1 185 ? -5.474 7.417 31.274 1.00 88.38 185 LYS A O 1
ATOM 1442 N N . LEU A 1 186 ? -6.413 6.737 29.353 1.00 90.81 186 LEU A N 1
ATOM 1443 C CA . LEU A 1 186 ? -7.158 7.975 29.103 1.00 90.81 186 LEU A CA 1
ATOM 1444 C C . LEU A 1 186 ? -8.411 8.097 29.973 1.00 90.81 186 LEU A C 1
ATOM 1446 O O . LEU A 1 186 ? -8.790 9.203 30.356 1.00 90.81 186 LEU A O 1
ATOM 1450 N N . SER A 1 187 ? -9.049 6.977 30.301 1.00 92.19 187 SER A N 1
ATOM 1451 C CA . SER A 1 187 ? -10.297 6.975 31.063 1.00 92.19 187 SER A CA 1
ATOM 1452 C C . SER A 1 187 ? -10.101 7.124 32.572 1.00 92.19 187 SER A C 1
ATOM 1454 O O . SER A 1 187 ? -11.055 7.459 33.271 1.00 92.19 187 SER A O 1
ATOM 1456 N N . GLN A 1 188 ? -8.891 6.870 33.089 1.00 91.19 188 GLN A N 1
ATOM 1457 C CA . GLN A 1 188 ? -8.597 6.858 34.531 1.00 91.19 188 GLN A CA 1
ATOM 1458 C C . GLN A 1 188 ? -9.559 5.945 35.324 1.00 91.19 188 GLN A C 1
ATOM 1460 O O . GLN A 1 188 ? -10.001 6.291 36.417 1.00 91.19 188 GLN A O 1
ATOM 1465 N N . GLY A 1 189 ? -9.931 4.797 34.746 1.00 89.62 189 GLY A N 1
ATOM 1466 C CA . GLY A 1 189 ? -10.854 3.829 35.352 1.00 89.62 189 GLY A CA 1
ATOM 1467 C C . GLY A 1 189 ? -12.344 4.151 35.177 1.00 89.62 189 GLY A C 1
ATOM 1468 O O . GLY A 1 189 ? -13.191 3.408 35.672 1.00 89.62 189 GLY A O 1
ATOM 1469 N N . ARG A 1 190 ? -12.698 5.235 34.470 1.00 93.25 190 ARG A N 1
ATOM 1470 C CA . ARG A 1 190 ? -14.101 5.542 34.136 1.00 93.25 190 ARG A CA 1
ATOM 1471 C C . ARG A 1 190 ? -14.660 4.608 33.063 1.00 93.25 190 ARG A C 1
ATOM 1473 O O . ARG A 1 190 ? -15.844 4.289 33.107 1.00 93.25 190 ARG A O 1
ATOM 1480 N N . TRP A 1 191 ? -13.810 4.134 32.153 1.00 95.69 191 TRP A N 1
ATOM 1481 C CA . TRP A 1 191 ? -14.167 3.101 31.186 1.00 95.69 191 TRP A CA 1
ATOM 1482 C C . TRP A 1 191 ? -14.047 1.728 31.849 1.00 95.69 191 TRP A C 1
ATOM 1484 O O . TRP A 1 191 ? -12.971 1.336 32.292 1.00 95.69 191 TRP A O 1
ATOM 1494 N N . ARG A 1 192 ? -15.168 1.016 31.934 1.00 93.38 192 ARG A N 1
ATOM 1495 C CA . ARG A 1 192 ? -15.289 -0.321 32.547 1.00 93.38 192 ARG A CA 1
ATOM 1496 C C . ARG A 1 192 ? -15.677 -1.360 31.501 1.00 93.38 192 ARG A C 1
ATOM 1498 O O . ARG A 1 192 ? -16.184 -0.983 30.449 1.00 93.38 192 ARG A O 1
ATOM 1505 N N . ASP A 1 193 ? -15.558 -2.642 31.829 1.00 93.62 193 ASP A N 1
ATOM 1506 C CA . ASP A 1 193 ? -15.892 -3.755 30.925 1.00 93.62 193 ASP A CA 1
ATOM 1507 C C . ASP A 1 193 ? -17.314 -3.678 30.347 1.00 93.62 193 ASP A C 1
ATOM 1509 O O . ASP A 1 193 ? -17.524 -3.995 29.178 1.00 93.62 193 ASP A O 1
ATOM 1513 N N . GLU A 1 194 ? -18.278 -3.172 31.122 1.00 95.62 194 GLU A N 1
ATOM 1514 C CA . GLU A 1 194 ? -19.651 -2.907 30.662 1.00 95.62 194 GLU A CA 1
ATOM 1515 C C . GLU A 1 194 ? -19.700 -1.926 29.478 1.00 95.62 194 GLU A C 1
ATOM 1517 O O . GLU A 1 194 ? -20.492 -2.107 28.554 1.00 95.62 194 GLU A O 1
ATOM 1522 N N . HIS A 1 195 ? -18.827 -0.911 29.473 1.00 96.81 195 HIS A N 1
ATOM 1523 C CA . HIS A 1 195 ? -18.716 0.041 28.367 1.00 96.81 195 HIS A CA 1
ATOM 1524 C C . HIS A 1 195 ? -18.146 -0.659 27.139 1.00 96.81 195 HIS A C 1
ATOM 1526 O O . HIS A 1 195 ? -18.687 -0.494 26.056 1.00 96.81 195 HIS A O 1
ATOM 1532 N N . THR A 1 196 ? -17.107 -1.485 27.297 1.00 96.56 196 THR A N 1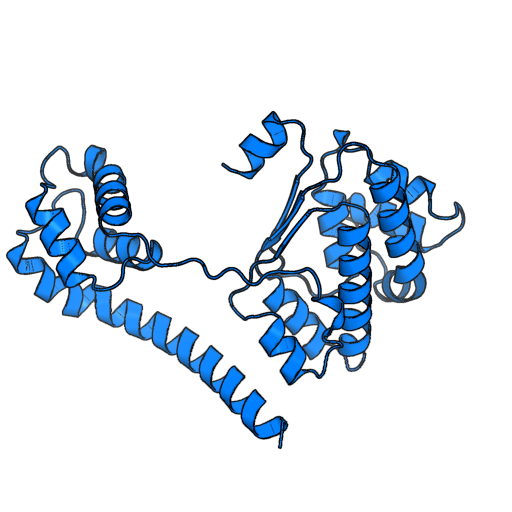
ATOM 1533 C CA . THR A 1 196 ? -16.534 -2.264 26.187 1.00 96.56 196 THR A CA 1
ATOM 1534 C C . THR A 1 196 ? -17.563 -3.215 25.579 1.00 96.56 196 THR A C 1
ATOM 1536 O O . THR A 1 196 ? -17.708 -3.256 24.361 1.00 96.56 196 THR A O 1
ATOM 1539 N N . GLY A 1 197 ? -18.315 -3.945 26.410 1.00 96.00 197 GLY A N 1
ATOM 1540 C CA . GLY A 1 197 ? -19.360 -4.853 25.938 1.00 96.00 197 GLY A CA 1
ATOM 1541 C C . GLY A 1 197 ? -20.433 -4.122 25.132 1.00 96.00 197 GLY A C 1
ATOM 1542 O O . GLY A 1 197 ? -20.738 -4.524 24.011 1.00 96.00 197 GLY A O 1
ATOM 1543 N N . LYS A 1 198 ? -20.943 -3.005 25.664 1.00 96.81 198 LYS A N 1
ATOM 1544 C CA . LYS A 1 198 ? -21.965 -2.214 24.971 1.00 96.81 198 LYS A CA 1
ATOM 1545 C C . LYS A 1 198 ? -21.425 -1.500 23.731 1.00 96.81 198 LYS A C 1
ATOM 1547 O O . LYS A 1 198 ? -22.129 -1.365 22.739 1.00 96.81 198 LYS A O 1
ATOM 1552 N N . PHE A 1 199 ? -20.167 -1.071 23.760 1.00 96.25 199 PHE A N 1
ATOM 1553 C CA . PHE A 1 199 ? -19.487 -0.473 22.615 1.00 96.25 199 PHE A CA 1
ATOM 1554 C C . PHE A 1 199 ? -19.422 -1.434 21.430 1.00 96.25 199 PHE A C 1
ATOM 1556 O O . PHE A 1 199 ? -19.799 -1.066 20.322 1.00 96.25 199 PHE A O 1
ATOM 1563 N N . ILE A 1 200 ? -18.948 -2.659 21.674 1.00 95.56 200 ILE A N 1
ATOM 1564 C CA . ILE A 1 200 ? -18.823 -3.705 20.655 1.00 95.56 200 ILE A CA 1
ATOM 1565 C C . ILE A 1 200 ? -20.196 -4.046 20.072 1.00 95.56 200 ILE A C 1
ATOM 1567 O O . ILE A 1 200 ? -20.343 -4.084 18.851 1.00 95.56 200 ILE A O 1
ATOM 1571 N N . GLU A 1 201 ? -21.206 -4.208 20.935 1.00 95.00 201 GLU A N 1
ATOM 1572 C CA . GLU A 1 201 ? -22.590 -4.458 20.519 1.00 95.00 201 GLU A CA 1
ATOM 1573 C C . GLU A 1 201 ? -23.105 -3.369 19.564 1.00 95.00 201 GLU A C 1
ATOM 1575 O O . GLU A 1 201 ? -23.665 -3.678 18.515 1.00 95.00 201 GLU A O 1
ATOM 1580 N N . GLU A 1 202 ? -22.888 -2.090 19.890 1.00 94.25 202 GLU A N 1
ATOM 1581 C CA . GLU A 1 202 ? -23.381 -0.981 19.066 1.00 94.25 202 GLU A CA 1
ATOM 1582 C C . GLU A 1 202 ? -22.560 -0.732 17.795 1.00 94.25 202 GLU A C 1
ATOM 1584 O O . GLU A 1 202 ? -23.112 -0.237 16.801 1.00 94.25 202 GLU A O 1
ATOM 1589 N N . CYS A 1 203 ? -21.264 -1.059 17.818 1.00 91.19 203 CYS A N 1
ATOM 1590 C CA . CYS A 1 203 ? -20.367 -0.891 16.679 1.00 91.19 203 CYS A CA 1
ATOM 1591 C C . CYS A 1 203 ? -20.733 -1.848 15.538 1.00 91.19 203 CYS A C 1
ATOM 1593 O O . CYS A 1 203 ? -20.761 -1.433 14.379 1.00 91.19 203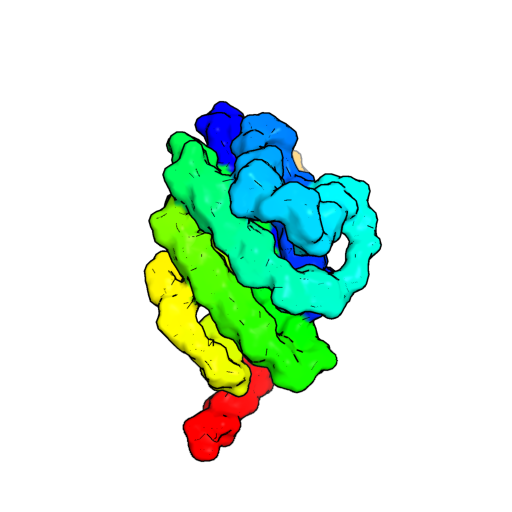 CYS A O 1
ATOM 1595 N N . GLY A 1 204 ? -21.068 -3.101 15.865 1.00 88.12 204 GLY A N 1
ATOM 1596 C CA . GLY A 1 204 ? -21.582 -4.107 14.928 1.00 88.12 204 GLY A CA 1
ATOM 1597 C C . GLY A 1 204 ? -20.571 -4.654 13.910 1.00 88.12 204 GLY A C 1
ATOM 1598 O O . GLY A 1 204 ? -20.798 -5.733 13.375 1.00 88.12 204 GLY A O 1
ATOM 1599 N N . VAL A 1 205 ? -19.464 -3.946 13.666 1.00 89.19 205 VAL A N 1
ATOM 1600 C CA . VAL A 1 205 ? -18.310 -4.386 12.868 1.00 89.19 205 VAL A CA 1
ATOM 1601 C C . VAL A 1 205 ? -17.020 -4.005 13.584 1.00 89.19 205 VAL A C 1
ATOM 1603 O O . VAL A 1 205 ? -16.925 -2.933 14.182 1.00 89.19 205 VAL A O 1
ATOM 1606 N N . LEU A 1 206 ? -16.010 -4.866 13.520 1.00 93.50 206 LEU A N 1
ATOM 1607 C CA . LEU A 1 206 ? -14.809 -4.763 14.358 1.00 93.50 206 LEU A CA 1
ATOM 1608 C C . LEU A 1 206 ? -13.556 -4.376 13.568 1.00 93.50 206 LEU A C 1
ATOM 1610 O O . LEU A 1 206 ? -12.432 -4.727 13.929 1.00 93.50 206 LEU A O 1
ATOM 1614 N N . TYR A 1 207 ? -13.724 -3.605 12.492 1.00 90.25 207 TYR A N 1
ATOM 1615 C CA . TYR A 1 207 ? -12.592 -2.969 11.821 1.00 90.25 207 TYR A CA 1
ATOM 1616 C C . TYR A 1 207 ? -11.968 -1.889 12.720 1.00 90.25 207 TYR A C 1
ATOM 1618 O O . TYR A 1 207 ? -12.700 -1.051 13.259 1.00 90.25 207 TYR A O 1
ATOM 1626 N N . PRO A 1 208 ? -10.627 -1.806 12.826 1.00 91.31 208 PRO A N 1
ATOM 1627 C CA . PRO A 1 208 ? -9.967 -0.822 13.685 1.00 91.31 208 PRO A CA 1
ATOM 1628 C C . PRO A 1 208 ? -10.415 0.629 13.454 1.00 91.31 208 PRO A C 1
ATOM 1630 O O . PRO A 1 208 ? -10.587 1.376 14.413 1.00 91.31 208 PRO A O 1
ATOM 1633 N N . SER A 1 209 ? -10.666 1.037 12.206 1.00 86.69 209 SER A N 1
ATOM 1634 C CA . SER A 1 209 ? -11.142 2.393 11.889 1.00 86.69 209 SER A CA 1
ATOM 1635 C C . SER A 1 209 ? -12.530 2.694 12.470 1.00 86.69 209 SER A C 1
ATOM 1637 O O . SER A 1 209 ? -12.764 3.806 12.946 1.00 86.69 209 SER A O 1
ATOM 1639 N N . PHE A 1 210 ? -13.426 1.703 12.492 1.00 89.38 210 PHE A N 1
ATOM 1640 C CA . PHE A 1 210 ? -14.769 1.820 13.066 1.00 89.38 210 PHE A CA 1
ATOM 1641 C C . PHE A 1 210 ? -14.692 1.927 14.589 1.00 89.38 210 PHE A C 1
ATOM 1643 O O . PHE A 1 210 ? -15.316 2.814 15.177 1.00 89.38 210 PHE A O 1
ATOM 1650 N N . LEU A 1 211 ? -13.859 1.089 15.216 1.00 93.44 211 LEU A N 1
ATOM 1651 C CA . LEU A 1 211 ? -13.615 1.130 16.657 1.00 93.44 211 LEU A CA 1
ATOM 1652 C C . LEU A 1 211 ? -13.017 2.479 17.079 1.00 93.44 211 LEU A C 1
ATOM 1654 O O . LEU A 1 211 ? -13.512 3.110 18.008 1.00 93.44 211 LEU A O 1
ATOM 1658 N N . VAL A 1 212 ? -12.000 2.976 16.367 1.00 92.38 212 VAL A N 1
ATOM 1659 C CA . VAL A 1 212 ? -11.388 4.284 16.656 1.00 92.38 212 VAL A CA 1
ATOM 1660 C C . VAL A 1 212 ? -12.408 5.411 16.522 1.00 92.38 212 VAL A C 1
ATOM 1662 O O . VAL A 1 212 ? -12.520 6.234 17.429 1.00 92.38 212 VAL A O 1
ATOM 1665 N N . LYS A 1 213 ? -13.188 5.442 15.433 1.00 90.44 213 LYS A N 1
ATOM 1666 C CA . LYS A 1 213 ? -14.228 6.461 15.241 1.00 90.44 213 LYS A CA 1
ATOM 1667 C C . LYS A 1 213 ? -15.252 6.427 16.374 1.00 90.44 213 LYS A C 1
ATOM 1669 O O . LYS A 1 213 ? -15.539 7.471 16.950 1.00 90.44 213 LYS A O 1
ATOM 1674 N N . GLY A 1 214 ? -15.762 5.247 16.727 1.00 93.06 214 GLY A N 1
ATOM 1675 C CA . GLY A 1 214 ? -16.713 5.110 17.828 1.00 93.06 214 GLY A CA 1
ATOM 1676 C C . GLY A 1 214 ? -16.136 5.600 19.158 1.00 93.06 214 GLY A C 1
ATOM 1677 O O . GLY A 1 214 ? -16.800 6.344 19.876 1.00 93.06 214 GLY A O 1
ATOM 1678 N N . LEU A 1 215 ? -14.889 5.237 19.477 1.00 94.19 215 LEU A N 1
ATOM 1679 C CA . LEU A 1 215 ? -14.227 5.654 20.717 1.00 94.19 215 LEU A CA 1
ATOM 1680 C C . LEU A 1 215 ? -14.029 7.174 20.788 1.00 94.19 215 LEU A C 1
ATOM 1682 O O . LEU A 1 215 ? -14.170 7.763 21.863 1.00 94.19 215 LEU A O 1
ATOM 1686 N N . LEU A 1 216 ? -13.718 7.809 19.654 1.00 92.50 216 LEU A N 1
ATOM 1687 C CA . LEU A 1 216 ? -13.578 9.261 19.556 1.00 92.50 216 LEU A CA 1
ATOM 1688 C C . LEU A 1 216 ? -14.913 9.981 19.776 1.00 92.50 216 LEU A C 1
ATOM 1690 O O . LEU A 1 216 ? -14.947 10.939 20.543 1.00 92.50 216 LEU A O 1
ATOM 1694 N N . GLU A 1 217 ? -15.997 9.513 19.153 1.00 93.12 217 GLU A N 1
ATOM 1695 C CA . GLU A 1 217 ? -17.321 10.144 19.278 1.00 93.12 217 GLU A CA 1
ATOM 1696 C C . GLU A 1 217 ? -17.956 9.934 20.657 1.00 93.12 217 GLU A C 1
ATOM 1698 O O . GLU A 1 217 ? -18.610 10.829 21.185 1.00 93.12 217 GLU A O 1
ATOM 1703 N N . ILE A 1 218 ? -17.759 8.762 21.267 1.00 92.94 218 ILE A N 1
ATOM 1704 C CA . ILE A 1 218 ? -18.255 8.493 22.624 1.00 92.94 218 ILE A CA 1
ATOM 1705 C C . ILE A 1 218 ? -17.455 9.270 23.667 1.00 92.94 218 ILE A C 1
ATOM 1707 O O . ILE A 1 218 ? -18.011 9.743 24.657 1.00 92.94 218 ILE A O 1
ATOM 1711 N N . GLY A 1 219 ? -16.147 9.399 23.448 1.00 92.06 219 GLY A N 1
ATOM 1712 C CA . GLY A 1 219 ? -15.235 10.036 24.381 1.00 92.06 219 GLY A CA 1
ATOM 1713 C C . GLY A 1 219 ? -14.768 9.077 25.476 1.00 92.06 219 GLY A C 1
ATOM 1714 O O . GLY A 1 219 ? -15.477 8.758 26.425 1.00 92.06 219 GLY A O 1
ATOM 1715 N N . ILE A 1 220 ? -13.502 8.673 25.394 1.00 92.94 220 ILE A N 1
ATOM 1716 C CA . ILE A 1 220 ? -12.874 7.761 26.363 1.00 92.94 220 ILE A CA 1
ATOM 1717 C C . ILE A 1 220 ? -12.663 8.411 27.739 1.00 92.94 220 ILE A C 1
ATOM 1719 O O . ILE A 1 220 ? -12.715 7.740 28.770 1.00 92.94 220 ILE A O 1
ATOM 1723 N N . GLN A 1 221 ? -12.358 9.711 27.776 1.00 92.88 221 GLN A N 1
ATOM 1724 C CA . GLN A 1 221 ? -11.961 10.375 29.019 1.00 92.88 221 GLN A CA 1
ATOM 1725 C C . GLN A 1 221 ? -13.123 10.519 29.992 1.00 92.88 221 GLN A C 1
ATOM 1727 O O . GLN A 1 221 ? -12.901 10.415 31.190 1.00 92.88 221 GLN A O 1
ATOM 1732 N N . SER A 1 222 ? -14.336 10.751 29.498 1.00 92.81 222 SER A N 1
ATOM 1733 C CA . SER A 1 222 ? -15.546 10.904 30.303 1.00 92.81 222 SER A CA 1
ATOM 1734 C C . SER A 1 222 ? -16.701 10.206 29.584 1.00 92.81 222 SER A C 1
ATOM 1736 O O . SER A 1 222 ? -17.571 10.893 29.047 1.00 92.81 222 SER A O 1
ATOM 1738 N N . PRO A 1 223 ? -16.682 8.861 29.522 1.00 93.69 223 PRO A N 1
ATOM 1739 C CA . PRO A 1 223 ? -17.667 8.127 28.752 1.00 93.69 223 PRO A CA 1
ATOM 1740 C C . PRO A 1 223 ? -19.051 8.302 29.388 1.00 93.69 223 PRO A C 1
ATOM 1742 O O . PRO A 1 223 ? -19.165 8.284 30.621 1.00 93.69 223 PRO A O 1
ATOM 1745 N N . PRO A 1 224 ? -20.106 8.471 28.579 1.00 94.19 224 PRO A N 1
ATOM 1746 C CA . PRO A 1 224 ? -21.467 8.434 29.077 1.00 94.19 224 PRO A CA 1
ATOM 1747 C C . PRO A 1 224 ? -21.827 7.023 29.566 1.00 94.19 224 PRO A C 1
ATOM 1749 O O . PRO A 1 224 ? -21.111 6.056 29.279 1.00 94.19 224 PRO A O 1
ATOM 1752 N N . PRO A 1 225 ? -22.938 6.881 30.306 1.00 95.94 225 PRO A 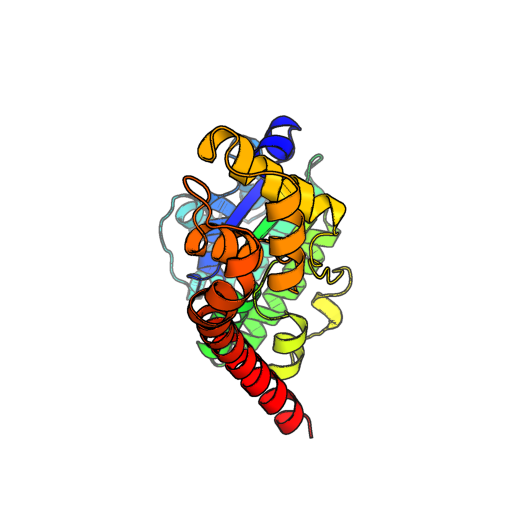N 1
ATOM 1753 C CA . PRO A 1 225 ? -23.485 5.579 30.654 1.00 95.94 225 PRO A CA 1
ATOM 1754 C C . PRO A 1 225 ? -23.608 4.663 29.421 1.00 95.94 225 PRO A C 1
ATOM 1756 O O . PRO A 1 225 ? -24.071 5.125 28.376 1.00 95.94 225 PRO A O 1
ATOM 1759 N N . PRO A 1 226 ? -23.287 3.357 29.526 1.00 95.31 226 PRO A N 1
ATOM 1760 C CA . PRO A 1 226 ? -23.390 2.427 28.396 1.00 95.31 226 PRO A CA 1
ATOM 1761 C C . PRO A 1 226 ? -24.765 2.431 27.707 1.00 95.31 226 PRO A C 1
ATOM 1763 O O . PRO A 1 226 ? -24.854 2.275 26.493 1.00 95.31 226 PRO A O 1
ATOM 1766 N N . GLY A 1 227 ? -25.846 2.668 28.462 1.00 94.94 227 GLY A N 1
ATOM 1767 C CA . GLY A 1 227 ? -27.207 2.765 27.923 1.00 94.94 227 GLY A CA 1
ATOM 1768 C C . GLY A 1 227 ? -27.405 3.865 26.870 1.00 94.94 227 GLY A C 1
ATOM 1769 O O . GLY A 1 227 ? -28.287 3.730 26.025 1.00 94.94 227 GLY A O 1
ATOM 1770 N N . ASP A 1 228 ? -26.559 4.898 26.863 1.00 95.19 228 ASP A N 1
ATOM 1771 C CA . ASP A 1 228 ? -26.661 6.025 25.930 1.00 95.19 228 ASP A CA 1
ATOM 1772 C C . ASP A 1 228 ? -25.928 5.762 24.602 1.00 95.19 228 ASP A C 1
ATOM 1774 O O . ASP A 1 228 ? -26.137 6.478 23.616 1.00 95.19 228 ASP A O 1
ATOM 1778 N N . PHE A 1 229 ? -25.095 4.713 24.532 1.00 95.94 229 PHE A N 1
ATOM 1779 C CA . PHE A 1 229 ? -24.248 4.439 23.366 1.00 95.94 229 PHE A CA 1
ATOM 1780 C C . PHE A 1 229 ? -25.071 4.215 22.097 1.00 95.94 229 PHE A C 1
ATOM 1782 O O . PHE A 1 229 ? -24.695 4.724 21.047 1.00 95.94 229 PHE A O 1
ATOM 1789 N N . ALA A 1 230 ? -26.220 3.539 22.180 1.00 94.19 230 ALA A N 1
ATOM 1790 C CA . ALA A 1 230 ? -27.077 3.291 21.018 1.00 94.19 230 ALA A CA 1
ATOM 1791 C C . ALA A 1 230 ? -27.498 4.594 20.317 1.00 94.19 230 ALA A C 1
ATOM 1793 O O . ALA A 1 230 ? -27.418 4.716 19.091 1.00 94.19 230 ALA A O 1
ATOM 1794 N N . GLY A 1 231 ? -27.896 5.598 21.107 1.00 92.94 231 GLY A N 1
ATOM 1795 C CA . GLY A 1 231 ? -28.265 6.918 20.604 1.00 92.94 231 GLY A CA 1
ATOM 1796 C C . GLY A 1 231 ? -27.073 7.643 19.984 1.00 92.94 231 GLY A C 1
ATOM 1797 O O . GLY A 1 231 ? -27.194 8.194 18.889 1.00 92.94 231 GLY A O 1
ATOM 1798 N N . MET A 1 232 ? -25.910 7.585 20.636 1.00 92.56 232 MET A N 1
ATOM 1799 C CA . MET A 1 232 ? -24.688 8.209 20.126 1.00 92.56 232 MET A CA 1
ATOM 1800 C C . MET A 1 232 ? -24.198 7.567 18.830 1.00 92.56 232 MET A C 1
ATOM 1802 O O . MET A 1 232 ? -23.872 8.275 17.877 1.00 92.56 232 MET A O 1
ATOM 1806 N N . PHE A 1 233 ? -24.198 6.236 18.752 1.00 92.50 233 PHE A N 1
ATOM 1807 C CA . PHE A 1 233 ? -23.828 5.527 17.536 1.00 92.50 233 PHE A CA 1
ATOM 1808 C C . PHE A 1 233 ? -24.773 5.880 16.391 1.00 92.50 233 PHE A C 1
ATOM 1810 O O . PHE A 1 233 ? -24.306 6.152 15.289 1.00 92.50 233 PHE A O 1
ATOM 1817 N N . ALA A 1 234 ? -26.082 5.943 16.640 1.00 91.00 234 ALA A N 1
ATOM 1818 C CA . ALA A 1 234 ? -27.058 6.310 15.620 1.00 91.00 234 ALA A CA 1
ATOM 1819 C C . ALA A 1 234 ? -26.884 7.744 15.082 1.00 91.00 234 ALA A C 1
ATOM 1821 O O . ALA A 1 234 ? -27.111 7.960 13.895 1.00 91.00 234 ALA A O 1
ATOM 1822 N N . HIS A 1 235 ? -26.476 8.705 15.919 1.00 89.31 235 HIS A N 1
ATOM 1823 C CA . HIS A 1 235 ? -26.417 10.124 15.534 1.00 89.31 235 HIS A CA 1
ATOM 1824 C C . HIS A 1 235 ? -25.033 10.600 15.080 1.00 89.31 235 HIS A C 1
ATOM 1826 O O . HIS A 1 235 ? -24.953 11.466 14.213 1.00 89.31 235 HIS A O 1
ATOM 1832 N N . TYR A 1 236 ? -23.953 10.056 15.644 1.00 86.75 236 TYR A N 1
ATOM 1833 C CA . TYR A 1 236 ? -22.599 10.595 15.453 1.00 86.75 236 TYR A CA 1
ATOM 1834 C C . TYR A 1 236 ? -21.655 9.625 14.743 1.00 86.75 236 TYR A C 1
ATOM 1836 O O . TYR A 1 236 ? -20.795 10.042 13.970 1.00 86.75 236 TYR A O 1
ATOM 1844 N N . VAL A 1 237 ? -21.822 8.319 14.969 1.00 84.50 237 VAL A N 1
ATOM 1845 C CA . VAL A 1 237 ? -20.886 7.307 14.457 1.00 84.50 237 VAL A CA 1
ATOM 1846 C C . VAL A 1 237 ? -21.374 6.738 13.127 1.00 84.50 237 VAL A C 1
ATOM 1848 O O . VAL A 1 237 ? -20.697 6.865 12.108 1.00 84.50 237 VAL A O 1
ATOM 1851 N N . ARG A 1 238 ? -22.577 6.154 13.110 1.00 85.38 238 ARG A N 1
ATOM 1852 C CA . ARG A 1 238 ? -23.155 5.482 11.939 1.00 85.38 238 ARG A CA 1
ATOM 1853 C C . ARG A 1 238 ? -23.343 6.412 10.742 1.00 85.38 238 ARG A C 1
ATOM 1855 O O . ARG A 1 238 ? -23.014 5.940 9.663 1.00 85.38 238 ARG A O 1
ATOM 1862 N N . PRO A 1 239 ? -23.804 7.675 10.864 1.00 83.62 239 PRO A N 1
ATOM 1863 C CA . PRO A 1 239 ? -23.961 8.553 9.703 1.00 83.62 239 PRO A CA 1
ATOM 1864 C C . PRO A 1 239 ? -22.631 8.863 9.016 1.00 83.62 239 PRO A C 1
ATOM 1866 O O . PRO A 1 239 ? -22.527 8.706 7.809 1.00 83.62 239 PRO A O 1
ATOM 1869 N N . VAL A 1 240 ? -21.588 9.193 9.785 1.00 76.25 240 VAL A N 1
ATOM 1870 C CA . VAL A 1 240 ? -20.253 9.477 9.233 1.00 76.25 240 VAL A CA 1
ATOM 1871 C C . VAL A 1 240 ? -19.668 8.235 8.566 1.00 76.25 240 VAL A C 1
ATOM 1873 O O . VAL A 1 240 ? -19.165 8.302 7.450 1.00 76.25 240 VAL A O 1
ATOM 1876 N N . LEU A 1 241 ? -19.787 7.079 9.223 1.00 72.69 241 LEU A N 1
ATOM 1877 C CA . LEU A 1 241 ? -19.332 5.816 8.653 1.00 72.69 241 LEU A CA 1
ATOM 1878 C C . LEU A 1 241 ? -20.165 5.404 7.439 1.00 72.69 241 LEU A C 1
ATOM 1880 O O . LEU A 1 241 ? -19.608 4.845 6.507 1.00 72.69 241 LEU A O 1
ATOM 1884 N N . HIS A 1 242 ? -21.470 5.681 7.421 1.00 71.88 242 HIS A N 1
ATOM 1885 C CA . HIS A 1 242 ? -22.315 5.473 6.250 1.00 71.88 242 HIS A CA 1
ATOM 1886 C C . HIS A 1 242 ? -21.886 6.379 5.107 1.00 71.88 242 HIS A C 1
ATOM 1888 O O . HIS A 1 242 ? -21.728 5.874 4.008 1.00 71.88 242 HIS A O 1
ATOM 1894 N N . ASP A 1 243 ? -21.650 7.667 5.330 1.00 69.56 243 ASP A N 1
ATOM 1895 C CA . ASP A 1 243 ? -21.226 8.575 4.267 1.00 69.56 243 ASP A CA 1
ATOM 1896 C C . ASP A 1 243 ? -19.864 8.160 3.699 1.00 69.56 243 ASP A C 1
ATOM 1898 O O . ASP A 1 243 ? -19.713 8.026 2.483 1.00 69.56 243 ASP A O 1
ATOM 1902 N N . ASP A 1 244 ? -18.884 7.867 4.555 1.00 66.12 244 ASP A N 1
ATOM 1903 C CA . ASP A 1 244 ? -17.557 7.423 4.123 1.00 66.12 244 ASP A CA 1
ATOM 1904 C C . ASP A 1 244 ? -17.613 6.053 3.436 1.00 66.12 244 ASP A C 1
ATOM 1906 O O . ASP A 1 244 ? -17.057 5.875 2.345 1.00 66.12 244 ASP A O 1
ATOM 1910 N N . PHE A 1 245 ? -18.333 5.093 4.023 1.00 64.44 245 PHE A N 1
ATOM 1911 C CA . PHE A 1 245 ? -18.472 3.751 3.472 1.00 64.44 245 PHE A CA 1
ATOM 1912 C C . PHE A 1 245 ? -19.291 3.754 2.187 1.00 64.44 245 PHE A C 1
ATOM 1914 O O . PHE A 1 245 ? -18.847 3.148 1.228 1.00 64.44 245 PHE A O 1
ATOM 1921 N N . TYR A 1 246 ? -20.422 4.456 2.088 1.00 58.38 246 TYR A N 1
ATOM 1922 C CA . TYR A 1 246 ? -21.185 4.566 0.840 1.00 58.38 246 TYR A CA 1
ATOM 1923 C C . TYR A 1 246 ? -20.418 5.340 -0.220 1.00 58.38 246 TYR A C 1
ATOM 1925 O O . TYR A 1 246 ? -20.499 4.974 -1.386 1.00 58.38 246 TYR A O 1
ATOM 1933 N N . ASN A 1 247 ? -19.643 6.368 0.120 1.00 60.97 247 ASN A N 1
ATOM 1934 C CA . ASN A 1 247 ? -18.815 7.045 -0.875 1.00 60.97 247 ASN A CA 1
ATOM 1935 C C . ASN A 1 247 ? -17.718 6.118 -1.414 1.00 60.97 247 ASN A C 1
ATOM 1937 O O . ASN A 1 247 ? -17.493 6.075 -2.626 1.00 60.97 247 ASN A O 1
ATOM 1941 N N . GLN A 1 248 ? -17.064 5.338 -0.551 1.00 59.44 248 GLN A N 1
ATOM 1942 C CA . GLN A 1 248 ? -16.066 4.350 -0.969 1.00 59.44 248 GLN A CA 1
ATOM 1943 C C . GLN A 1 248 ? -16.700 3.152 -1.691 1.00 59.44 248 GLN A C 1
ATOM 1945 O O . GLN A 1 248 ? -16.211 2.729 -2.737 1.00 59.44 248 GLN A O 1
ATOM 1950 N N . PHE A 1 249 ? -17.818 2.642 -1.183 1.00 54.84 249 PHE A N 1
ATOM 1951 C CA . PHE A 1 249 ? -18.575 1.527 -1.733 1.00 54.84 249 PHE A CA 1
ATOM 1952 C C . PHE A 1 249 ? -19.197 1.906 -3.069 1.00 54.84 249 PHE A C 1
ATOM 1954 O O . PHE A 1 249 ? -18.991 1.178 -4.018 1.00 54.84 249 PHE A O 1
ATOM 1961 N N . ASN A 1 250 ? -19.844 3.064 -3.219 1.00 56.50 250 ASN A N 1
ATOM 1962 C CA . ASN A 1 250 ? -20.375 3.531 -4.504 1.00 56.50 250 ASN A CA 1
ATOM 1963 C C . ASN A 1 250 ? -19.264 3.764 -5.530 1.00 56.50 250 ASN A C 1
ATOM 1965 O O . ASN A 1 250 ? -19.455 3.443 -6.701 1.00 56.50 250 ASN A O 1
ATOM 1969 N N . LYS A 1 251 ? -18.097 4.288 -5.123 1.00 59.69 251 LYS A N 1
ATOM 1970 C CA . LYS A 1 251 ? -16.923 4.368 -6.011 1.00 59.69 251 LYS A CA 1
ATOM 1971 C C . LYS A 1 251 ? -16.486 2.974 -6.462 1.00 59.69 251 LYS A C 1
ATOM 1973 O O . LYS A 1 251 ? -16.315 2.760 -7.657 1.00 59.69 251 LYS A O 1
ATOM 1978 N N . ARG A 1 252 ? -16.376 2.017 -5.534 1.00 59.44 252 ARG A N 1
ATOM 1979 C CA . ARG A 1 252 ? -16.031 0.617 -5.829 1.00 59.44 252 ARG A CA 1
ATOM 1980 C C . ARG A 1 252 ? -17.100 -0.082 -6.673 1.00 59.44 252 ARG A C 1
ATOM 1982 O O . ARG A 1 252 ? -16.750 -0.761 -7.620 1.00 59.44 252 ARG A O 1
ATOM 1989 N N . PHE A 1 253 ? -18.385 0.100 -6.393 1.00 51.91 253 PHE A N 1
ATOM 1990 C CA . PHE A 1 253 ? -19.498 -0.564 -7.075 1.00 51.91 253 PHE A CA 1
ATOM 1991 C C . PHE A 1 253 ? -19.735 0.007 -8.469 1.00 51.91 253 PHE A C 1
ATOM 1993 O O . PHE A 1 253 ? -20.017 -0.754 -9.384 1.00 51.91 253 PHE A O 1
ATOM 2000 N N . LYS A 1 254 ? -19.565 1.322 -8.670 1.00 58.97 254 LYS A N 1
ATOM 2001 C CA . LYS A 1 254 ? -19.478 1.895 -10.022 1.00 58.97 254 LYS A CA 1
ATOM 2002 C C . LYS A 1 254 ? -18.288 1.306 -10.766 1.00 58.97 254 LYS A C 1
ATOM 2004 O O . LYS A 1 254 ? -18.451 0.840 -11.882 1.00 58.97 254 LYS A O 1
ATOM 2009 N N . PHE A 1 255 ? -17.129 1.230 -10.114 1.00 57.12 255 PHE A N 1
ATOM 2010 C CA . PHE A 1 255 ? -15.935 0.645 -10.710 1.00 57.12 255 PHE A CA 1
ATOM 2011 C C . PHE A 1 255 ? -16.127 -0.838 -11.094 1.00 57.12 255 PHE A C 1
ATOM 2013 O O . PHE A 1 255 ? -15.790 -1.204 -12.213 1.00 57.12 255 PHE A O 1
ATOM 2020 N N . TYR A 1 256 ? -16.716 -1.673 -10.230 1.00 53.16 256 TYR A N 1
ATOM 2021 C CA . TYR A 1 256 ? -17.003 -3.091 -10.502 1.00 53.16 256 TYR A CA 1
ATOM 2022 C C . TYR A 1 256 ? -18.171 -3.297 -11.478 1.00 53.16 256 TYR A C 1
ATOM 2024 O O . TYR A 1 256 ? -18.099 -4.158 -12.347 1.00 53.16 256 TYR A O 1
ATOM 2032 N N . GLY A 1 257 ? -19.228 -2.490 -11.381 1.00 53.53 257 GLY A N 1
ATOM 2033 C CA . GLY A 1 257 ? -20.384 -2.553 -12.276 1.00 53.53 257 GLY A CA 1
ATOM 2034 C C . GLY A 1 257 ? -20.107 -2.022 -13.686 1.00 53.53 257 GLY A C 1
ATOM 2035 O O . GLY A 1 257 ? -20.809 -2.401 -14.618 1.00 53.53 257 GLY A O 1
ATOM 2036 N N . GLU A 1 258 ? -19.102 -1.162 -13.863 1.00 55.16 258 GLU A N 1
ATOM 2037 C CA . GLU A 1 258 ? -18.536 -0.824 -15.177 1.00 55.16 258 GLU A CA 1
ATOM 2038 C C . GLU A 1 258 ? -17.745 -2.011 -15.751 1.00 55.16 258 GLU A C 1
ATOM 2040 O O . GLU A 1 258 ? -17.950 -2.377 -16.903 1.00 55.16 258 GLU A O 1
ATOM 2045 N N . ILE A 1 259 ? -16.931 -2.687 -14.927 1.00 50.62 259 ILE A N 1
ATOM 2046 C CA . ILE A 1 259 ? -16.143 -3.864 -15.345 1.00 50.62 259 ILE A CA 1
ATOM 2047 C C . ILE A 1 259 ? -17.033 -5.003 -15.866 1.00 50.62 259 ILE A C 1
ATOM 2049 O O . ILE A 1 259 ? -16.695 -5.616 -16.875 1.00 50.62 259 ILE A O 1
ATOM 2053 N N . ASP A 1 260 ? -18.170 -5.273 -15.220 1.00 49.44 260 ASP A N 1
ATOM 2054 C CA . ASP A 1 260 ? -19.093 -6.336 -15.651 1.00 49.44 260 ASP A CA 1
ATOM 2055 C C . ASP A 1 260 ? -19.866 -5.998 -16.939 1.00 49.44 260 ASP A C 1
ATOM 2057 O O . ASP A 1 260 ? -20.378 -6.900 -17.602 1.00 49.44 260 ASP A O 1
ATOM 2061 N N . LYS A 1 261 ? -19.962 -4.714 -17.312 1.00 47.84 261 LYS A N 1
ATOM 2062 C CA . LYS A 1 261 ? -20.641 -4.277 -18.544 1.00 47.84 261 LYS A CA 1
ATOM 2063 C C . LYS A 1 261 ? -19.716 -4.241 -19.755 1.00 47.84 261 LYS A C 1
ATOM 2065 O O . LYS A 1 261 ? -20.181 -4.519 -20.852 1.00 47.84 261 LYS A O 1
ATOM 2070 N N . ASP A 1 262 ? -18.436 -3.945 -19.550 1.00 45.53 262 ASP A N 1
ATOM 2071 C CA . ASP A 1 262 ? -17.431 -3.879 -20.621 1.00 45.53 262 ASP A CA 1
ATOM 2072 C C . ASP A 1 262 ? -16.814 -5.258 -20.955 1.00 45.53 262 ASP A C 1
ATOM 2074 O O . ASP A 1 262 ? -15.995 -5.379 -21.866 1.00 45.53 262 ASP A O 1
ATOM 2078 N N . GLY A 1 263 ? -17.195 -6.303 -20.209 1.00 40.69 263 GLY A N 1
ATOM 2079 C CA . GLY A 1 263 ? -16.795 -7.700 -20.414 1.00 40.69 263 GLY A CA 1
ATOM 2080 C C . GLY A 1 263 ? -17.823 -8.585 -21.139 1.00 40.69 263 GLY A C 1
ATOM 2081 O O . GLY A 1 263 ? -17.641 -9.805 -21.138 1.00 40.69 263 GLY A O 1
ATOM 2082 N N . GLN A 1 264 ? -18.890 -8.007 -21.713 1.00 35.47 264 GLN A N 1
ATOM 2083 C CA . GLN A 1 264 ? -19.864 -8.695 -22.583 1.00 35.47 264 GLN A CA 1
ATOM 2084 C C . GLN A 1 264 ? -19.708 -8.294 -24.049 1.00 35.47 264 GLN A C 1
ATOM 2086 O O . GLN A 1 264 ? -19.539 -7.085 -24.319 1.00 35.47 264 GLN A O 1
#